Protein AF-A0A8T4N8N8-F1 (afdb_monomer_lite)

Secondary structure (DSSP, 8-state):
-PPP----------------------PEEGGG-EEEETTEEEEHHHHHHTTTTSS------------SSGGGGEEEEETTEEEEHHHHHHTTGGGTTTS-----------SSEEGGGEEEESSSEEEHHHHHHTTTTS-TT-EEEEETTEEEEE-TTS-EEEEEE---TT-EEETTEEEPPPPTTSEEEEETTEEEEE-TT--EEEEEE---TTEEEETTEEEE----SS--TT----SSS---EEEE--SSHHHHHHHHHH-TTEEEEEE-TTS-EEEEEPTTS--PPPP--------TT-SEEE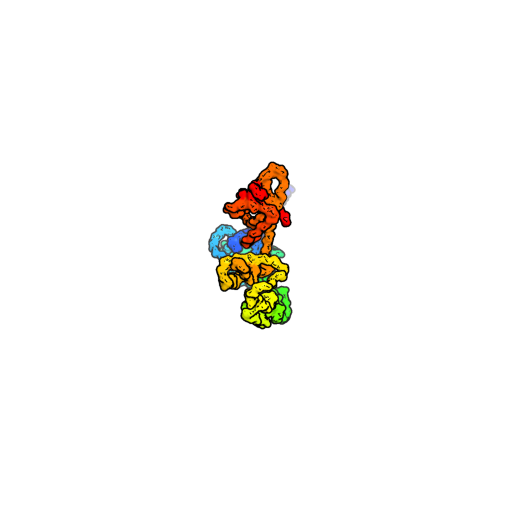EEEEEEEETTS-----TT--EEE-TT---------S-EEEEEEEEEEEE-TTS-EEE---S---------

Radius of gyration: 44.08 Å; chains: 1; bounding box: 111×51×151 Å

Structure (mmCIF, N/CA/C/O backbone):
data_AF-A0A8T4N8N8-F1
#
_entry.id   AF-A0A8T4N8N8-F1
#
loop_
_atom_site.group_PDB
_atom_site.id
_atom_site.type_symbol
_atom_site.label_atom_id
_atom_site.label_alt_id
_atom_site.label_comp_id
_atom_site.label_asym_id
_atom_site.label_entity_id
_atom_site.label_seq_id
_atom_site.pdbx_PDB_ins_code
_atom_site.Cartn_x
_atom_site.Cartn_y
_atom_site.Cartn_z
_atom_site.occupancy
_atom_site.B_iso_or_equiv
_atom_site.auth_seq_id
_atom_site.auth_comp_id
_atom_site.auth_asym_id
_atom_site.auth_atom_id
_atom_site.pdbx_PDB_model_num
ATOM 1 N N . MET A 1 1 ? 35.615 29.116 -105.694 1.00 43.59 1 MET A N 1
ATOM 2 C CA . MET A 1 1 ? 35.373 29.462 -104.276 1.00 43.59 1 MET A CA 1
ATOM 3 C C . MET A 1 1 ? 34.579 28.316 -103.651 1.00 43.59 1 MET A C 1
ATOM 5 O O . MET A 1 1 ? 33.375 28.245 -103.845 1.00 43.59 1 MET A O 1
ATOM 9 N N . LYS A 1 2 ? 35.263 27.341 -103.037 1.00 46.47 2 LYS A N 1
ATOM 10 C CA . LYS A 1 2 ? 34.641 26.192 -102.355 1.00 46.47 2 LYS A CA 1
ATOM 11 C C . LYS A 1 2 ? 34.485 26.553 -100.876 1.00 46.47 2 LYS A C 1
ATOM 13 O O . LYS A 1 2 ? 35.457 26.993 -100.271 1.00 46.47 2 LYS A O 1
ATOM 18 N N . ARG A 1 3 ? 33.276 26.423 -100.328 1.00 51.75 3 ARG A N 1
ATOM 19 C CA . ARG A 1 3 ? 33.002 26.564 -98.892 1.00 51.75 3 ARG A CA 1
ATOM 20 C C . ARG A 1 3 ? 32.947 25.166 -98.291 1.00 51.75 3 ARG A C 1
ATOM 22 O O . ARG A 1 3 ? 32.083 24.386 -98.677 1.00 51.75 3 ARG A O 1
ATOM 29 N N . GLU A 1 4 ? 33.870 24.865 -97.387 1.00 59.19 4 GLU A N 1
ATOM 30 C CA . GLU A 1 4 ? 33.796 23.668 -96.555 1.00 59.19 4 GLU A CA 1
ATOM 31 C C . GLU A 1 4 ? 32.967 23.971 -95.307 1.00 59.19 4 GLU A C 1
ATOM 33 O O . GLU A 1 4 ? 33.176 24.978 -94.629 1.00 59.19 4 GLU A O 1
ATOM 38 N N . LEU A 1 5 ? 31.976 23.118 -95.056 1.00 61.19 5 LEU A N 1
ATOM 39 C CA . LEU A 1 5 ? 31.105 23.169 -93.893 1.00 61.19 5 LEU A CA 1
ATOM 40 C C . LEU A 1 5 ? 31.774 22.339 -92.787 1.00 61.19 5 LEU A C 1
ATOM 42 O O . LEU A 1 5 ? 31.792 21.112 -92.857 1.00 61.19 5 LEU A O 1
ATOM 46 N N . ILE A 1 6 ? 32.352 23.000 -91.785 1.00 65.88 6 ILE A N 1
ATOM 47 C CA . ILE A 1 6 ? 32.899 22.336 -90.597 1.00 65.88 6 ILE A CA 1
ATOM 48 C C . ILE A 1 6 ? 31.729 22.013 -89.662 1.00 65.88 6 ILE A C 1
ATOM 50 O O . ILE A 1 6 ? 31.134 22.904 -89.058 1.00 65.88 6 ILE A O 1
ATOM 54 N N . PHE A 1 7 ? 31.383 20.730 -89.568 1.00 53.06 7 PHE A N 1
ATOM 55 C CA . PHE A 1 7 ? 30.420 20.198 -88.605 1.00 53.06 7 PHE A CA 1
ATOM 56 C C . PHE A 1 7 ? 31.142 19.950 -87.269 1.00 53.06 7 PHE A C 1
ATOM 58 O O . PHE A 1 7 ? 31.852 18.959 -87.110 1.00 53.06 7 PHE A O 1
ATOM 65 N N . CYS A 1 8 ? 30.980 20.857 -86.303 1.00 54.22 8 CYS A N 1
ATOM 66 C CA . CYS A 1 8 ? 31.414 20.634 -84.921 1.00 54.22 8 CYS A CA 1
ATOM 67 C C . CYS A 1 8 ? 30.405 19.725 -84.206 1.00 54.22 8 CYS A C 1
ATOM 69 O O . CYS A 1 8 ? 29.327 20.167 -83.813 1.00 54.22 8 CYS A O 1
ATOM 71 N N . PHE A 1 9 ? 30.763 18.455 -84.026 1.00 48.25 9 PHE A N 1
ATOM 72 C CA . PHE A 1 9 ? 30.053 17.526 -83.148 1.00 48.25 9 PHE A CA 1
ATOM 73 C C . PHE A 1 9 ? 30.443 17.828 -81.692 1.00 48.25 9 PHE A C 1
ATOM 75 O O . PHE A 1 9 ? 31.504 17.420 -81.224 1.00 48.25 9 PHE A O 1
ATOM 82 N N . VAL A 1 10 ? 29.604 18.571 -80.970 1.00 51.69 10 VAL A N 1
ATOM 83 C CA . VAL A 1 10 ? 29.741 18.726 -79.514 1.00 51.69 10 VAL A CA 1
ATOM 84 C C . VAL A 1 10 ? 29.123 17.492 -78.858 1.00 51.69 10 VAL A C 1
ATOM 86 O O . VAL A 1 10 ? 27.910 17.399 -78.685 1.00 51.69 10 VAL A O 1
ATOM 89 N N . LEU A 1 11 ? 29.970 16.518 -78.526 1.00 48.50 11 LEU A N 1
ATOM 90 C CA . LEU A 1 11 ? 29.631 15.388 -77.662 1.00 48.50 11 LEU A CA 1
ATOM 91 C C . LEU A 1 11 ? 29.439 15.908 -76.231 1.00 48.50 11 LEU A C 1
ATOM 93 O O . LEU A 1 11 ? 30.389 16.026 -75.461 1.00 48.50 11 LEU A O 1
ATOM 97 N N . VAL A 1 12 ? 28.198 16.241 -75.877 1.00 52.22 12 VAL A N 1
ATOM 98 C CA . VAL A 1 12 ? 27.797 16.448 -74.481 1.00 52.22 12 VAL A CA 1
ATOM 99 C C . VAL A 1 12 ? 27.702 15.066 -73.838 1.00 52.22 12 VAL A C 1
ATOM 101 O O . VAL A 1 12 ? 26.655 14.425 -73.849 1.00 52.22 12 VAL A O 1
ATOM 104 N N . SER A 1 13 ? 28.827 14.563 -73.333 1.00 50.62 13 SER A N 1
ATOM 105 C CA . SER A 1 13 ? 28.867 13.361 -72.506 1.00 50.62 13 SER A CA 1
ATOM 106 C C . SER A 1 13 ? 28.109 13.635 -71.207 1.00 50.62 13 SER A C 1
ATOM 108 O O . SER A 1 13 ? 28.605 14.321 -70.313 1.00 50.62 13 SER A O 1
ATOM 110 N N . SER A 1 14 ? 26.882 13.129 -71.126 1.00 44.38 14 SER A N 1
ATOM 111 C CA . SER A 1 14 ? 26.068 13.104 -69.917 1.00 44.38 14 SER A CA 1
ATOM 112 C C . SER A 1 14 ? 26.758 12.225 -68.872 1.00 44.38 14 SER A C 1
ATOM 114 O O . SER A 1 14 ? 26.601 11.006 -68.864 1.00 44.38 14 SER A O 1
ATOM 116 N N . PHE A 1 15 ? 27.555 12.832 -67.994 1.00 44.69 15 PHE A N 1
ATOM 117 C CA . PHE A 1 15 ? 28.009 12.170 -66.778 1.00 44.69 15 PHE A CA 1
ATOM 118 C C . PHE A 1 15 ? 26.795 11.989 -65.865 1.00 44.69 15 PHE A C 1
ATOM 120 O O . PHE A 1 15 ? 26.373 12.913 -65.173 1.00 44.69 15 PHE A O 1
ATOM 127 N N . VAL A 1 16 ? 26.201 10.797 -65.891 1.00 44.84 16 VAL A N 1
ATOM 128 C CA . VAL A 1 16 ? 25.277 10.366 -64.844 1.00 44.84 16 VAL A CA 1
ATOM 129 C C . VAL A 1 16 ? 26.131 10.099 -63.610 1.00 44.84 16 VAL A C 1
ATOM 131 O O . VAL A 1 16 ? 26.735 9.037 -63.473 1.00 44.84 16 VAL A O 1
ATOM 134 N N . PHE A 1 17 ? 26.215 11.081 -62.716 1.00 47.06 17 PHE A N 1
ATOM 135 C CA . PHE A 1 17 ? 26.647 10.831 -61.348 1.00 47.06 17 PHE A CA 1
ATOM 136 C C . PHE A 1 17 ? 25.525 10.050 -60.665 1.00 47.06 17 PHE A C 1
ATOM 138 O O . PHE A 1 17 ? 24.588 10.626 -60.116 1.00 47.06 17 PHE A O 1
ATOM 145 N N . ALA A 1 18 ? 25.594 8.722 -60.740 1.00 39.88 18 ALA A N 1
ATOM 146 C CA . ALA A 1 18 ? 24.848 7.872 -59.831 1.00 39.88 18 ALA A CA 1
ATOM 147 C C . ALA A 1 18 ? 25.452 8.082 -58.439 1.00 39.88 18 ALA A C 1
ATOM 149 O O . ALA A 1 18 ? 26.410 7.420 -58.046 1.00 39.88 18 ALA A O 1
ATOM 150 N N . TYR A 1 19 ? 24.925 9.060 -57.707 1.00 40.56 19 TYR A N 1
ATOM 151 C CA . TYR A 1 19 ? 25.104 9.109 -56.270 1.00 40.56 19 TYR A CA 1
ATOM 152 C C . TYR A 1 19 ? 24.441 7.849 -55.710 1.00 40.56 19 TYR A C 1
ATOM 154 O O . TYR A 1 19 ? 23.229 7.821 -55.519 1.00 40.56 19 TYR A O 1
ATOM 162 N N . SER A 1 20 ? 25.221 6.799 -55.434 1.00 41.06 20 SER A N 1
ATOM 163 C CA . SER A 1 20 ? 24.802 5.768 -54.485 1.00 41.06 20 SER A CA 1
ATOM 164 C C . SER A 1 20 ? 24.883 6.377 -53.084 1.00 41.06 20 SER A C 1
ATOM 166 O O . SER A 1 20 ? 25.713 6.006 -52.255 1.00 41.06 20 SER A O 1
ATOM 168 N N . GLN A 1 21 ? 24.065 7.394 -52.823 1.00 45.72 21 GLN A N 1
ATOM 169 C CA . GLN A 1 21 ? 23.704 7.656 -51.446 1.00 45.72 21 GLN A CA 1
ATOM 170 C C . GLN A 1 21 ? 22.916 6.422 -51.041 1.00 45.72 21 GLN A C 1
ATOM 172 O O . GLN A 1 21 ? 21.910 6.109 -51.674 1.00 45.72 21 GLN A O 1
ATOM 177 N N . ASN A 1 22 ? 23.447 5.664 -50.080 1.00 41.09 22 ASN A N 1
ATOM 178 C CA . ASN A 1 22 ? 22.673 4.668 -49.359 1.00 41.09 22 ASN A CA 1
ATOM 179 C C . ASN A 1 22 ? 21.403 5.390 -48.921 1.00 41.09 22 ASN A C 1
ATOM 181 O O . ASN A 1 22 ? 21.468 6.167 -47.973 1.00 41.09 22 ASN A O 1
ATOM 185 N N . ILE A 1 23 ? 20.302 5.230 -49.661 1.00 44.72 23 ILE A N 1
ATOM 186 C CA . ILE A 1 23 ? 18.996 5.688 -49.210 1.00 44.72 23 ILE A CA 1
ATOM 187 C C . ILE A 1 23 ? 18.802 4.862 -47.947 1.00 44.72 23 ILE A C 1
ATOM 189 O O . ILE A 1 23 ? 18.710 3.635 -48.073 1.00 44.72 23 ILE A O 1
ATOM 193 N N . PRO A 1 24 ? 18.875 5.468 -46.747 1.00 53.25 24 PRO A N 1
ATOM 194 C CA . PRO A 1 24 ? 18.638 4.724 -45.528 1.00 53.25 24 PRO A CA 1
ATOM 195 C C . PRO A 1 24 ? 17.269 4.098 -45.732 1.00 53.25 24 PRO A C 1
ATOM 197 O O . PRO A 1 24 ? 16.329 4.820 -46.076 1.00 53.25 24 PRO A O 1
ATOM 200 N N . ASN A 1 25 ? 17.189 2.768 -45.659 1.00 53.53 25 ASN A N 1
ATOM 201 C CA . ASN A 1 25 ? 15.910 2.080 -45.714 1.00 53.53 25 ASN A CA 1
ATOM 202 C C . ASN A 1 25 ? 15.014 2.811 -44.706 1.00 53.53 25 ASN A C 1
ATOM 204 O O . ASN A 1 25 ? 15.421 2.880 -43.543 1.00 53.53 25 ASN A O 1
ATOM 208 N N . PRO A 1 26 ? 13.928 3.483 -45.136 1.00 55.19 26 PRO A N 1
ATOM 209 C CA . PRO A 1 26 ? 13.116 4.256 -44.220 1.00 55.19 26 PRO A CA 1
ATOM 210 C C . PRO A 1 26 ? 12.546 3.245 -43.241 1.00 55.19 26 PRO A C 1
ATOM 212 O O . PRO A 1 26 ? 11.667 2.460 -43.594 1.00 55.19 26 PRO A O 1
ATOM 215 N N . GLY A 1 27 ? 13.151 3.195 -42.056 1.00 60.25 27 GLY A N 1
ATOM 216 C CA . GLY A 1 27 ? 12.746 2.299 -40.994 1.00 60.25 27 GLY A CA 1
ATOM 217 C C . GLY A 1 27 ? 11.236 2.368 -40.808 1.00 60.25 27 GLY A C 1
ATOM 218 O O . GLY A 1 27 ? 10.619 3.415 -41.025 1.00 60.25 27 GLY A O 1
ATOM 219 N N . HIS A 1 28 ? 10.617 1.252 -40.449 1.00 73.94 28 HIS A N 1
ATOM 220 C CA . HIS A 1 28 ? 9.192 1.270 -40.153 1.00 73.94 28 HIS A CA 1
ATOM 221 C C . HIS A 1 28 ? 8.989 1.819 -38.735 1.00 73.94 28 HIS A C 1
ATOM 223 O O . HIS A 1 28 ? 9.738 1.487 -37.815 1.00 73.94 28 HIS A O 1
ATOM 229 N N . GLY A 1 29 ? 7.999 2.697 -38.564 1.00 81.81 29 GLY A N 1
ATOM 230 C CA . GLY A 1 29 ? 7.643 3.229 -37.249 1.00 81.81 29 GLY A CA 1
ATOM 231 C C . GLY A 1 29 ? 7.164 2.128 -36.301 1.00 81.81 29 GLY A C 1
ATOM 232 O O . GLY A 1 29 ? 6.666 1.083 -36.736 1.00 81.81 29 GLY A O 1
ATOM 233 N N . ALA A 1 30 ? 7.296 2.372 -34.999 1.00 84.69 30 ALA A N 1
ATOM 234 C CA . ALA A 1 30 ? 6.877 1.450 -33.946 1.00 84.69 30 ALA A CA 1
ATOM 235 C C . ALA A 1 30 ? 5.380 1.077 -33.990 1.00 84.69 30 ALA A C 1
ATOM 237 O O . ALA A 1 30 ? 5.020 -0.006 -33.532 1.00 84.69 30 ALA A O 1
ATOM 238 N N . ASP A 1 31 ? 4.533 1.887 -34.631 1.00 83.44 31 ASP A N 1
ATOM 239 C CA . ASP A 1 31 ? 3.104 1.601 -34.855 1.00 83.44 31 ASP A CA 1
ATOM 240 C C . ASP A 1 31 ? 2.858 0.318 -35.684 1.00 83.44 31 ASP A C 1
ATOM 242 O O . ASP A 1 31 ? 1.773 -0.262 -35.657 1.00 83.44 31 ASP A O 1
ATOM 246 N N . GLY A 1 32 ? 3.860 -0.146 -36.446 1.00 81.94 32 GLY A N 1
ATOM 247 C CA . GLY A 1 32 ? 3.809 -1.392 -37.225 1.00 81.94 32 GLY A CA 1
ATOM 248 C C . GLY A 1 32 ? 4.382 -2.619 -36.504 1.00 81.94 32 GLY A C 1
ATOM 249 O O . GLY A 1 32 ? 4.352 -3.729 -37.046 1.00 81.94 32 GLY A O 1
ATOM 250 N N . VAL A 1 33 ? 4.925 -2.434 -35.299 1.00 84.69 33 VAL A N 1
ATOM 251 C CA . VAL A 1 33 ? 5.577 -3.480 -34.508 1.00 84.69 33 VAL A CA 1
ATOM 252 C C . VAL A 1 33 ? 4.621 -3.952 -33.424 1.00 84.69 33 VAL A C 1
ATOM 254 O O . VAL A 1 33 ? 4.350 -3.214 -32.492 1.00 84.69 33 VAL A O 1
ATOM 257 N N . PHE A 1 34 ? 4.144 -5.193 -33.491 1.00 86.00 34 PHE A N 1
ATOM 258 C CA . PHE A 1 34 ? 3.220 -5.730 -32.487 1.00 86.00 34 PHE A CA 1
ATOM 259 C C . PHE A 1 34 ? 3.936 -6.611 -31.473 1.00 86.00 34 PHE A C 1
ATOM 261 O O . PHE A 1 34 ? 4.507 -7.629 -31.855 1.00 86.00 34 PHE A O 1
ATOM 268 N N . ILE A 1 35 ? 3.830 -6.276 -30.193 1.00 87.25 35 ILE A N 1
ATOM 269 C CA . ILE A 1 35 ? 4.375 -7.038 -29.064 1.00 87.25 35 ILE A CA 1
ATOM 270 C C . ILE A 1 35 ? 3.244 -7.626 -28.213 1.00 87.25 35 ILE A C 1
ATOM 272 O O . ILE A 1 35 ? 2.083 -7.232 -28.341 1.00 87.25 35 ILE A O 1
ATOM 276 N N . SER A 1 36 ? 3.574 -8.577 -27.342 1.00 86.44 36 SER A N 1
ATOM 277 C CA . SER A 1 36 ? 2.659 -9.090 -26.322 1.00 86.44 36 SER A CA 1
ATOM 278 C C . SER A 1 36 ? 3.044 -8.532 -24.956 1.00 86.44 36 SER A C 1
ATOM 280 O O . SER A 1 36 ? 4.148 -8.788 -24.480 1.00 86.44 36 SER A O 1
ATOM 282 N N . VAL A 1 37 ? 2.119 -7.820 -24.309 1.00 82.00 37 VAL A N 1
ATOM 283 C CA . VAL A 1 37 ? 2.264 -7.330 -22.932 1.00 82.00 37 VAL A CA 1
ATOM 284 C C . VAL A 1 37 ? 1.098 -7.861 -22.103 1.00 82.00 37 VAL A C 1
ATOM 286 O O . VAL A 1 37 ? -0.065 -7.583 -22.396 1.00 82.00 37 VAL A O 1
ATOM 289 N N . ASN A 1 38 ? 1.390 -8.661 -21.073 1.00 81.50 38 ASN A N 1
ATOM 290 C CA . ASN A 1 38 ? 0.396 -9.286 -20.189 1.00 81.50 38 ASN A CA 1
ATOM 291 C C . ASN A 1 38 ? -0.645 -10.124 -20.962 1.00 81.50 38 ASN A C 1
ATOM 293 O O . ASN A 1 38 ? -1.822 -10.151 -20.613 1.00 81.50 38 ASN A O 1
ATOM 297 N N . GLY A 1 39 ? -0.211 -10.780 -22.045 1.00 83.25 39 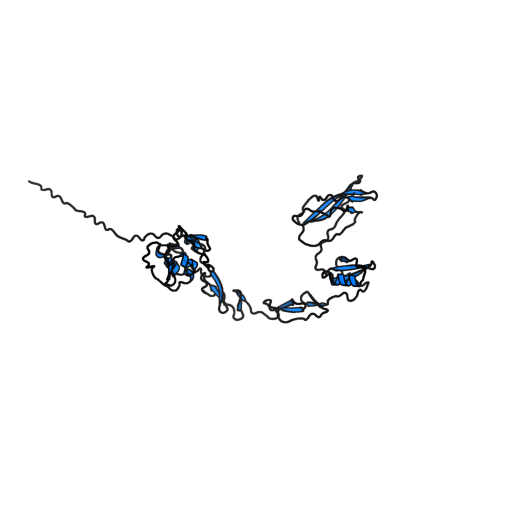GLY A N 1
ATOM 298 C CA . GLY A 1 39 ? -1.062 -11.589 -22.924 1.00 83.25 39 GLY A CA 1
ATOM 299 C C . GLY A 1 39 ? -1.881 -10.796 -23.950 1.00 83.25 39 GLY A C 1
ATOM 300 O O . GLY A 1 39 ? -2.570 -11.406 -24.765 1.00 83.25 39 GLY A O 1
ATOM 301 N N . ASN A 1 40 ? -1.799 -9.462 -23.950 1.00 85.88 40 ASN A N 1
ATOM 302 C CA . ASN A 1 40 ? -2.473 -8.613 -24.929 1.00 85.88 40 ASN A CA 1
ATOM 303 C C . ASN A 1 40 ? -1.508 -8.216 -26.050 1.00 85.88 40 ASN A C 1
ATOM 305 O O . ASN A 1 40 ? -0.406 -7.738 -25.783 1.00 85.88 40 ASN A O 1
ATOM 309 N N . LYS A 1 41 ? -1.943 -8.376 -27.305 1.00 89.81 41 LYS A N 1
ATOM 310 C CA . LYS A 1 41 ? -1.215 -7.878 -28.477 1.00 89.81 41 LYS A CA 1
ATOM 311 C C . LYS A 1 41 ? -1.471 -6.378 -28.628 1.00 89.81 41 LYS A C 1
ATOM 313 O O . LYS A 1 41 ? -2.619 -5.973 -28.791 1.00 89.81 41 LYS A O 1
ATOM 318 N N . ILE A 1 42 ? -0.414 -5.580 -28.592 1.00 90.50 42 ILE A N 1
ATOM 319 C CA . ILE A 1 42 ? -0.437 -4.115 -28.707 1.00 90.50 42 ILE A CA 1
ATOM 320 C C . ILE A 1 42 ? 0.710 -3.683 -29.628 1.00 90.50 42 ILE A C 1
ATOM 322 O O . ILE A 1 42 ? 1.714 -4.394 -29.722 1.00 90.50 42 ILE A O 1
ATOM 326 N N . ASP A 1 43 ? 0.567 -2.578 -30.359 1.00 92.06 43 ASP A N 1
ATOM 327 C CA . ASP A 1 43 ? 1.703 -2.021 -31.094 1.00 92.06 43 ASP A CA 1
ATOM 328 C C . ASP A 1 43 ? 2.719 -1.379 -30.129 1.00 92.06 43 ASP A C 1
ATOM 330 O O . ASP A 1 43 ? 2.394 -0.980 -29.008 1.00 92.06 43 ASP A O 1
ATOM 334 N N . LEU A 1 44 ? 3.983 -1.344 -30.539 1.00 89.38 44 LEU A N 1
ATOM 335 C CA . LEU A 1 44 ? 5.097 -0.957 -29.687 1.00 89.38 44 LEU A CA 1
ATOM 336 C C . LEU A 1 44 ? 4.973 0.498 -29.232 1.00 89.38 44 LEU A C 1
ATOM 338 O O . LEU A 1 44 ? 5.281 0.779 -28.075 1.00 89.38 44 LEU A O 1
ATOM 342 N N . GLN A 1 45 ? 4.504 1.404 -30.095 1.00 90.12 45 GLN A N 1
ATOM 343 C CA . GLN A 1 45 ? 4.348 2.809 -29.724 1.00 90.12 45 GLN A CA 1
ATOM 344 C C . GLN A 1 45 ? 3.218 2.986 -28.708 1.00 90.12 45 GLN A C 1
ATOM 346 O O . GLN A 1 45 ? 3.435 3.615 -27.678 1.00 90.12 45 GLN A O 1
ATOM 351 N N . SER A 1 46 ? 2.065 2.343 -28.905 1.00 90.00 46 SER A N 1
ATOM 352 C CA . SER A 1 46 ? 0.975 2.356 -27.925 1.00 90.00 46 SER A CA 1
ATOM 353 C C . SER A 1 46 ? 1.405 1.794 -26.566 1.00 90.00 46 SER A C 1
ATOM 355 O O . SER A 1 46 ? 0.998 2.316 -25.530 1.00 90.00 46 SER A O 1
ATOM 357 N N . ALA A 1 47 ? 2.245 0.752 -26.541 1.00 88.25 47 ALA A N 1
ATOM 358 C CA . ALA A 1 47 ? 2.790 0.208 -25.296 1.00 88.25 47 ALA A CA 1
ATOM 359 C C . ALA A 1 47 ? 3.757 1.176 -24.593 1.00 88.25 47 ALA A C 1
ATOM 361 O O . ALA A 1 47 ? 3.771 1.244 -23.361 1.00 88.25 47 ALA A O 1
ATOM 362 N N . ILE A 1 48 ? 4.555 1.924 -25.363 1.00 85.19 48 ILE A N 1
ATOM 363 C CA . ILE A 1 48 ? 5.418 2.997 -24.850 1.00 85.19 48 ILE A CA 1
ATOM 364 C C . ILE A 1 48 ? 4.551 4.112 -24.257 1.00 85.19 48 ILE A C 1
ATOM 366 O O . ILE A 1 48 ? 4.714 4.459 -23.087 1.00 85.19 48 ILE A O 1
ATOM 370 N N . ASP A 1 49 ? 3.589 4.612 -25.031 1.00 85.62 49 ASP A N 1
ATOM 371 C CA . ASP A 1 49 ? 2.730 5.739 -24.663 1.00 85.62 49 ASP A CA 1
ATOM 372 C C . ASP A 1 49 ? 1.866 5.429 -23.435 1.00 85.62 49 ASP A C 1
ATOM 374 O O . ASP A 1 49 ? 1.626 6.300 -22.597 1.00 85.62 49 ASP A O 1
ATOM 378 N N . SER A 1 50 ? 1.424 4.177 -23.283 1.00 86.19 50 SER A N 1
ATOM 379 C CA . SER A 1 50 ? 0.654 3.741 -22.116 1.00 86.19 50 SER A CA 1
ATOM 380 C C . SER A 1 50 ? 1.519 3.409 -20.894 1.00 86.19 50 SER A C 1
ATOM 382 O O . SER A 1 50 ? 0.976 2.997 -19.869 1.00 86.19 50 SER A O 1
ATOM 384 N N . GLY A 1 51 ? 2.851 3.500 -20.995 1.00 82.56 51 GLY A N 1
ATOM 385 C CA . GLY A 1 51 ? 3.774 3.110 -19.929 1.00 82.56 51 GLY A CA 1
ATOM 386 C C . GLY A 1 51 ? 3.730 1.615 -19.595 1.00 82.56 51 GLY A C 1
ATOM 387 O O . GLY A 1 51 ? 3.997 1.236 -18.457 1.00 82.56 51 GLY A O 1
ATOM 388 N N . ALA A 1 52 ? 3.392 0.752 -20.560 1.00 84.00 52 ALA A N 1
ATOM 389 C CA . ALA A 1 52 ? 3.151 -0.678 -20.334 1.00 84.00 52 ALA A CA 1
ATOM 390 C C . ALA A 1 52 ? 4.381 -1.445 -19.807 1.00 84.00 52 ALA A C 1
ATOM 392 O O . ALA A 1 52 ? 4.249 -2.546 -19.275 1.00 84.00 52 ALA A O 1
ATOM 393 N N . PHE A 1 53 ? 5.568 -0.852 -19.934 1.00 77.19 53 PHE A N 1
ATOM 394 C CA . PHE A 1 53 ? 6.841 -1.402 -19.471 1.00 77.19 53 PHE A CA 1
ATOM 395 C C . PHE A 1 53 ? 7.170 -1.070 -18.003 1.00 77.19 53 PHE A C 1
ATOM 397 O O . PHE A 1 53 ? 8.220 -1.474 -17.513 1.00 77.19 53 PHE A O 1
ATOM 404 N N . SER A 1 54 ? 6.305 -0.356 -17.271 1.00 66.69 54 SER A N 1
ATOM 405 C CA . SER A 1 54 ? 6.595 0.045 -15.890 1.00 66.69 54 SER A CA 1
ATOM 406 C C . SER A 1 54 ? 6.427 -1.084 -14.861 1.00 66.69 54 SER A C 1
ATOM 408 O O . SER A 1 54 ? 5.337 -1.634 -14.700 1.00 66.69 54 SER A O 1
ATOM 410 N N . GLY A 1 55 ? 7.484 -1.341 -14.092 1.00 57.09 55 GLY A N 1
ATOM 411 C CA . GLY A 1 55 ? 7.535 -1.717 -12.668 1.00 57.09 55 GLY A CA 1
ATOM 412 C C . GLY A 1 55 ? 7.136 -3.136 -12.290 1.00 57.09 55 GLY A C 1
ATOM 413 O O . GLY A 1 55 ? 7.795 -3.769 -11.473 1.00 57.09 55 GLY A O 1
ATOM 414 N N . ASN A 1 56 ? 6.051 -3.634 -12.870 1.00 53.91 56 ASN A N 1
ATOM 415 C CA . ASN A 1 56 ? 5.408 -4.882 -12.463 1.00 53.91 56 ASN A CA 1
ATOM 416 C C . ASN A 1 56 ? 5.269 -5.874 -13.618 1.00 53.91 56 ASN A C 1
ATOM 418 O O . ASN A 1 56 ? 4.502 -6.833 -13.518 1.00 53.91 56 ASN A O 1
ATOM 422 N N . TYR A 1 57 ? 5.979 -5.652 -14.724 1.00 58.22 57 TYR A N 1
ATOM 423 C CA . TYR A 1 57 ? 5.970 -6.603 -15.820 1.00 58.22 57 TYR A CA 1
ATOM 424 C C . TYR A 1 57 ? 6.810 -7.832 -15.451 1.00 58.22 57 TYR A C 1
ATOM 426 O O . TYR A 1 57 ? 8.030 -7.844 -15.585 1.00 58.22 57 TYR A O 1
ATOM 434 N N . ALA A 1 58 ? 6.143 -8.872 -14.957 1.00 53.47 58 ALA A N 1
ATOM 435 C CA . ALA A 1 58 ? 6.679 -10.223 -14.924 1.00 53.47 58 ALA A CA 1
ATOM 436 C C . ALA A 1 58 ? 6.147 -10.937 -16.168 1.00 53.47 58 ALA A C 1
ATOM 438 O O . ALA A 1 58 ? 4.967 -11.295 -16.214 1.00 53.47 58 ALA A O 1
ATOM 439 N N . GLY A 1 59 ? 6.990 -11.109 -17.189 1.00 50.75 59 GLY A N 1
ATOM 440 C CA . GLY A 1 59 ? 6.635 -11.827 -18.408 1.00 50.75 59 GLY A CA 1
ATOM 441 C C . GLY A 1 59 ? 6.333 -13.291 -18.107 1.00 50.75 59 GLY A C 1
ATOM 442 O O . GLY A 1 59 ? 7.199 -14.149 -18.204 1.00 50.75 59 GLY A O 1
ATOM 443 N N . ASN A 1 60 ? 5.095 -13.591 -17.720 1.00 46.09 60 ASN A N 1
ATOM 444 C CA . ASN A 1 60 ? 4.647 -14.957 -17.442 1.00 46.09 60 ASN A CA 1
ATOM 445 C C . ASN A 1 60 ? 3.934 -15.585 -18.655 1.00 46.09 60 ASN A C 1
ATOM 447 O O . ASN A 1 60 ? 3.157 -16.532 -18.527 1.00 46.09 60 ASN A O 1
ATOM 451 N N . GLY A 1 61 ? 4.164 -15.026 -19.846 1.00 49.47 61 GLY A N 1
ATOM 452 C CA . GLY A 1 61 ? 3.611 -15.519 -21.099 1.00 49.47 61 GLY A CA 1
ATOM 453 C C . GLY A 1 61 ? 4.422 -16.697 -21.624 1.00 49.47 61 GLY A C 1
ATOM 454 O O . GLY A 1 61 ? 5.508 -16.519 -22.160 1.00 49.47 61 GLY A O 1
ATOM 455 N N . ASN A 1 62 ? 3.882 -17.909 -21.508 1.00 49.03 62 ASN A N 1
ATOM 456 C CA . ASN A 1 62 ? 4.416 -19.070 -22.214 1.00 49.03 62 ASN A CA 1
ATOM 457 C C . ASN A 1 62 ? 4.180 -18.862 -23.723 1.00 49.03 62 ASN A C 1
ATOM 459 O O . ASN A 1 62 ? 3.030 -18.838 -24.169 1.00 49.03 62 ASN A O 1
ATOM 463 N N . TYR A 1 63 ? 5.245 -18.632 -24.493 1.00 46.75 63 TYR A N 1
ATOM 464 C CA . TYR A 1 63 ? 5.127 -18.186 -25.882 1.00 46.75 63 TYR A CA 1
ATOM 465 C C . TYR A 1 63 ? 4.695 -19.337 -26.804 1.00 46.75 63 TYR A C 1
ATOM 467 O O . TYR A 1 63 ? 5.454 -20.268 -27.072 1.00 46.75 63 TYR A O 1
ATOM 475 N N . GLY A 1 64 ? 3.461 -19.267 -27.308 1.00 46.84 64 GLY A N 1
ATOM 476 C CA . GLY A 1 64 ? 3.058 -19.991 -28.514 1.00 46.84 64 GLY A CA 1
ATOM 477 C C . GLY A 1 64 ? 3.553 -19.242 -29.760 1.00 46.84 64 GLY A C 1
ATOM 478 O O . GLY A 1 64 ? 3.677 -18.020 -29.708 1.00 46.84 64 GLY A O 1
ATOM 479 N N . PRO A 1 65 ? 3.842 -19.922 -30.883 1.00 43.66 65 PRO A N 1
ATOM 480 C CA . PRO A 1 65 ? 4.290 -19.266 -32.111 1.00 43.66 65 PRO A CA 1
ATOM 481 C C . PRO A 1 65 ? 3.207 -18.306 -32.624 1.00 43.66 65 PRO A C 1
ATOM 483 O O . PRO A 1 65 ? 2.188 -18.732 -33.170 1.00 43.66 65 PRO A O 1
ATOM 486 N N . VAL A 1 66 ? 3.406 -17.001 -32.430 1.00 42.91 66 VAL A N 1
ATOM 487 C CA . VAL A 1 66 ? 2.509 -15.968 -32.951 1.00 42.91 66 VAL A CA 1
ATOM 488 C C . VAL A 1 66 ? 2.861 -15.746 -34.416 1.00 42.91 66 VAL A C 1
ATOM 490 O O . VAL A 1 66 ? 3.852 -15.111 -34.752 1.00 42.91 66 VAL A O 1
ATOM 493 N N . VAL A 1 67 ? 2.040 -16.287 -35.311 1.00 47.12 67 VAL A N 1
ATOM 494 C CA . VAL A 1 67 ? 2.172 -16.040 -36.746 1.00 47.12 67 VAL A CA 1
ATOM 495 C C . VAL A 1 67 ? 1.578 -14.662 -37.062 1.00 47.12 67 VAL A C 1
ATOM 497 O O . VAL A 1 67 ? 0.381 -14.433 -36.894 1.00 47.12 67 VAL A O 1
ATOM 500 N N . SER A 1 68 ? 2.434 -13.775 -37.574 1.00 44.84 68 SER A N 1
ATOM 501 C CA . SER A 1 68 ? 2.141 -12.489 -38.230 1.00 44.84 68 SER A CA 1
ATOM 502 C C . SER A 1 68 ? 2.066 -11.237 -37.330 1.00 44.84 68 SER A C 1
ATOM 504 O O . SER A 1 68 ? 1.042 -10.896 -36.724 1.00 44.84 68 SER A O 1
ATOM 506 N N . GLY A 1 69 ? 3.195 -10.519 -37.321 1.00 49.75 69 GLY A N 1
ATOM 507 C CA . GLY A 1 69 ? 3.489 -9.257 -36.632 1.00 49.75 69 GLY A CA 1
ATOM 508 C C . GLY A 1 69 ? 4.886 -9.340 -36.004 1.00 49.75 69 GLY A C 1
ATOM 509 O O . GLY A 1 69 ? 5.035 -9.996 -34.987 1.00 49.75 69 GLY A O 1
ATOM 510 N N . HIS A 1 70 ? 5.889 -8.729 -36.641 1.00 63.50 70 HIS A N 1
ATOM 511 C CA . HIS A 1 70 ? 7.335 -9.033 -36.592 1.00 63.50 70 HIS A CA 1
ATOM 512 C C . HIS A 1 70 ? 8.103 -8.971 -35.241 1.00 63.50 70 HIS A C 1
ATOM 514 O O . HIS A 1 70 ? 9.328 -8.891 -35.282 1.00 63.50 70 HIS A O 1
ATOM 520 N N . SER A 1 71 ? 7.492 -8.988 -34.051 1.00 59.25 71 SER A N 1
ATOM 521 C CA . SER A 1 71 ? 8.246 -8.806 -32.785 1.00 59.25 71 SER A CA 1
ATOM 522 C C . SER A 1 71 ? 9.220 -9.928 -32.432 1.00 59.25 71 SER A C 1
ATOM 524 O O . SER A 1 71 ? 10.271 -9.667 -31.845 1.00 59.25 71 SER A O 1
ATOM 526 N N . ASP A 1 72 ? 8.921 -11.156 -32.841 1.00 64.19 72 ASP A N 1
ATOM 527 C CA . ASP A 1 72 ? 9.799 -12.325 -32.751 1.00 64.19 72 ASP A CA 1
ATOM 528 C C . ASP A 1 72 ? 11.060 -12.204 -33.625 1.00 64.19 72 ASP A C 1
ATOM 530 O O . ASP A 1 72 ? 12.038 -12.924 -33.417 1.00 64.19 72 ASP A O 1
ATOM 534 N N . ASN A 1 73 ? 11.051 -11.251 -34.558 1.00 78.19 73 ASN A N 1
ATOM 535 C CA . ASN A 1 73 ? 12.109 -10.989 -35.520 1.00 78.19 73 ASN A CA 1
ATOM 536 C C . ASN A 1 73 ? 12.785 -9.623 -35.312 1.00 78.19 73 ASN A C 1
ATOM 538 O O . ASN A 1 73 ? 13.520 -9.173 -36.185 1.00 78.19 73 ASN A O 1
ATOM 542 N N . ILE A 1 74 ? 12.539 -8.933 -34.195 1.00 85.62 74 ILE A N 1
ATOM 543 C CA . ILE A 1 74 ? 13.255 -7.694 -33.869 1.00 85.62 74 ILE A CA 1
ATOM 544 C C . ILE A 1 74 ? 14.390 -8.032 -32.931 1.00 85.62 74 ILE A C 1
ATOM 546 O O . ILE A 1 74 ? 14.140 -8.506 -31.827 1.00 85.62 74 ILE A O 1
ATOM 550 N N . PHE A 1 75 ? 15.623 -7.760 -33.338 1.00 87.06 75 PHE A N 1
ATOM 551 C CA . PHE A 1 75 ? 16.789 -8.027 -32.506 1.00 87.06 75 PHE A CA 1
ATOM 552 C C . PHE A 1 75 ? 17.224 -6.771 -31.754 1.00 87.06 75 PHE A C 1
ATOM 554 O O . PHE A 1 75 ? 17.465 -5.725 -32.353 1.00 87.06 75 PHE A O 1
ATOM 561 N N . VAL A 1 76 ? 17.351 -6.900 -30.436 1.00 88.44 76 VAL A N 1
ATOM 562 C CA . VAL A 1 76 ? 17.846 -5.870 -29.519 1.00 88.44 76 VAL A CA 1
ATOM 563 C C . VAL A 1 76 ? 19.100 -6.373 -28.813 1.00 88.44 76 VAL A C 1
ATOM 565 O O . VAL A 1 76 ? 19.264 -7.572 -28.573 1.00 88.44 76 VAL A O 1
ATOM 568 N N . LYS A 1 77 ? 19.986 -5.457 -28.431 1.00 87.38 77 LYS A N 1
ATOM 569 C CA . LYS A 1 77 ? 21.108 -5.752 -27.541 1.00 87.38 77 LYS A CA 1
ATOM 570 C C . LYS A 1 77 ? 20.880 -5.097 -26.189 1.00 87.38 77 LYS A C 1
ATOM 572 O O . LYS A 1 77 ? 20.752 -3.880 -26.100 1.00 87.38 77 LYS A O 1
ATOM 577 N N . VAL A 1 78 ? 20.842 -5.908 -25.138 1.00 86.12 78 VAL A N 1
ATOM 578 C CA . VAL A 1 78 ? 20.527 -5.470 -23.775 1.00 86.12 78 VAL A CA 1
ATOM 579 C C . VAL A 1 78 ? 21.591 -6.018 -22.832 1.00 86.12 78 VAL A C 1
ATOM 581 O O . VAL A 1 78 ? 21.803 -7.230 -22.771 1.00 86.12 78 VAL A O 1
ATOM 584 N N . GLY A 1 79 ? 22.322 -5.132 -22.149 1.00 83.62 79 GLY A N 1
ATOM 585 C CA . GLY A 1 79 ? 23.410 -5.529 -21.243 1.00 83.62 79 GLY A CA 1
ATOM 586 C C . GLY A 1 79 ? 24.485 -6.384 -21.929 1.00 83.62 79 GLY A C 1
ATOM 587 O O . GLY A 1 79 ? 24.946 -7.378 -21.379 1.00 83.62 79 GLY A O 1
ATOM 588 N N . GLY A 1 80 ? 24.820 -6.074 -23.186 1.00 85.06 80 GLY A N 1
ATOM 589 C CA . GLY A 1 80 ? 25.819 -6.824 -23.955 1.00 85.06 80 GLY A CA 1
ATOM 590 C C . GLY A 1 80 ? 25.322 -8.131 -24.594 1.00 85.06 80 GLY A C 1
ATOM 591 O O . GLY A 1 80 ? 26.047 -8.703 -25.407 1.00 85.06 80 GLY A O 1
ATOM 592 N N . THR A 1 81 ? 24.095 -8.571 -24.301 1.00 86.25 81 THR A N 1
ATOM 593 C CA . THR A 1 81 ? 23.511 -9.818 -24.821 1.00 86.25 81 THR A CA 1
ATOM 594 C C . THR A 1 81 ? 22.496 -9.526 -25.925 1.00 86.25 81 THR A C 1
ATOM 596 O O . THR A 1 81 ? 21.630 -8.669 -25.756 1.00 86.25 81 THR A O 1
ATOM 599 N N . ASN A 1 82 ? 22.586 -10.239 -27.051 1.00 86.81 82 ASN A N 1
ATOM 600 C CA . ASN A 1 82 ? 21.595 -10.154 -28.128 1.00 86.81 82 ASN A CA 1
ATOM 601 C C . ASN A 1 82 ? 20.343 -10.952 -27.744 1.00 86.81 82 ASN A C 1
ATOM 603 O O . ASN A 1 82 ? 20.453 -12.112 -27.344 1.00 86.81 82 ASN A O 1
ATOM 607 N N . LYS A 1 83 ? 19.167 -10.347 -27.898 1.00 88.06 83 LYS A N 1
ATOM 608 C CA . LYS A 1 83 ? 17.853 -10.944 -27.628 1.00 88.06 83 LYS A CA 1
ATOM 609 C C . LYS A 1 83 ? 16.888 -10.550 -28.738 1.00 88.06 83 LYS A C 1
ATOM 611 O O . LYS A 1 83 ? 17.120 -9.547 -29.413 1.00 88.06 83 LYS A O 1
ATOM 616 N N . ASN A 1 84 ? 15.804 -11.296 -28.930 1.00 89.25 84 ASN A N 1
ATOM 617 C CA . ASN A 1 84 ? 14.669 -10.694 -29.627 1.00 89.25 84 ASN A CA 1
ATOM 618 C C . ASN A 1 84 ? 13.932 -9.721 -28.680 1.00 89.25 84 ASN A C 1
ATOM 620 O O . ASN A 1 84 ? 14.050 -9.827 -27.456 1.00 89.25 84 ASN A O 1
ATOM 624 N N . LEU A 1 85 ? 13.222 -8.737 -29.233 1.00 89.12 85 LEU A N 1
ATOM 625 C CA . LEU A 1 85 ? 12.560 -7.682 -28.461 1.00 89.12 85 LEU A CA 1
ATOM 626 C C . LEU A 1 85 ? 11.603 -8.273 -27.425 1.00 89.12 85 LEU A C 1
ATOM 628 O O . LEU A 1 85 ? 11.600 -7.846 -26.276 1.00 89.12 85 LEU A O 1
ATOM 632 N N . GLN A 1 86 ? 10.839 -9.292 -27.811 1.00 87.88 86 GLN A N 1
ATOM 633 C CA . GLN A 1 86 ? 9.895 -9.933 -26.908 1.00 87.88 86 GLN A CA 1
ATOM 634 C C . GLN A 1 86 ? 10.583 -10.646 -25.737 1.00 87.88 86 GLN A C 1
ATOM 636 O O . GLN A 1 86 ? 10.132 -10.506 -24.611 1.00 87.88 86 GLN A O 1
ATOM 641 N N . GLN A 1 87 ? 11.700 -11.339 -25.959 1.00 87.88 87 GLN A N 1
ATOM 642 C CA . GLN A 1 87 ? 12.506 -11.939 -24.893 1.00 87.88 87 GLN A CA 1
ATOM 643 C C . GLN A 1 87 ? 13.003 -10.875 -23.915 1.00 87.88 87 GLN A C 1
ATOM 645 O O . GLN A 1 87 ? 12.959 -11.096 -22.710 1.00 87.88 87 GLN A O 1
ATOM 650 N N . ALA A 1 88 ? 13.455 -9.726 -24.429 1.00 88.44 88 ALA A N 1
ATOM 651 C CA . ALA A 1 88 ? 13.918 -8.625 -23.591 1.00 88.44 88 ALA A CA 1
ATOM 652 C C . ALA A 1 88 ? 12.790 -7.981 -22.768 1.00 88.44 88 ALA A C 1
ATOM 654 O O . ALA A 1 88 ? 13.033 -7.511 -21.656 1.00 88.44 88 ALA A O 1
ATOM 655 N N . ILE A 1 89 ? 11.570 -7.959 -23.316 1.00 86.12 89 ILE A N 1
ATOM 656 C CA . ILE A 1 89 ? 10.357 -7.573 -22.593 1.00 86.12 89 ILE A CA 1
ATOM 657 C C . ILE A 1 89 ? 10.075 -8.616 -21.506 1.00 86.12 89 ILE A C 1
ATOM 659 O O . ILE A 1 89 ? 10.013 -8.265 -20.332 1.00 86.12 89 ILE A O 1
ATOM 663 N N . ASP A 1 90 ? 9.971 -9.892 -21.884 1.00 84.00 90 ASP A N 1
ATOM 664 C CA . 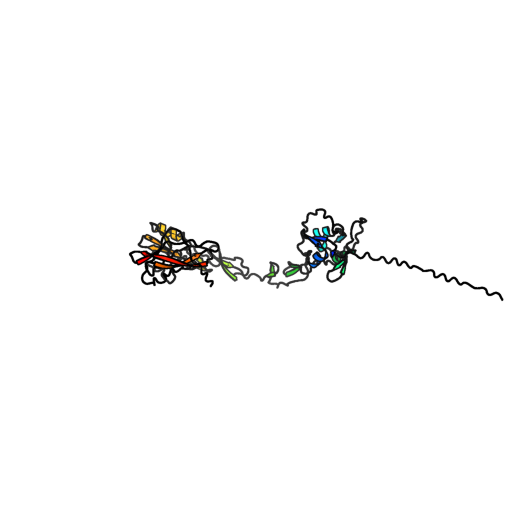ASP A 1 90 ? 9.568 -11.016 -21.029 1.00 84.00 90 ASP A CA 1
ATOM 665 C C . ASP A 1 90 ? 10.466 -11.214 -19.808 1.00 84.00 90 ASP A C 1
ATOM 667 O O . ASP A 1 90 ? 9.963 -11.445 -18.709 1.00 84.00 90 ASP A O 1
ATOM 671 N N . ASP A 1 91 ? 11.778 -11.065 -19.969 1.00 84.75 91 ASP A N 1
ATOM 672 C CA . ASP A 1 91 ? 12.730 -11.177 -18.863 1.00 84.75 91 ASP A CA 1
ATOM 673 C C . ASP A 1 91 ? 13.022 -9.849 -18.141 1.00 84.75 91 ASP A C 1
ATOM 675 O O . ASP A 1 91 ? 13.880 -9.803 -17.257 1.00 84.75 91 ASP A O 1
ATOM 679 N N . GLY A 1 92 ? 12.327 -8.768 -18.516 1.00 83.56 92 GLY A N 1
ATOM 680 C CA . GLY A 1 92 ? 12.483 -7.441 -17.925 1.00 83.56 92 GLY A CA 1
ATOM 681 C C . GLY A 1 92 ? 13.844 -6.792 -18.190 1.00 83.56 92 GLY A C 1
ATOM 682 O O . GLY A 1 92 ? 14.176 -5.781 -17.572 1.00 83.56 92 GLY A O 1
ATOM 683 N N . SER A 1 93 ? 14.671 -7.329 -19.091 1.00 86.62 93 SER A N 1
ATOM 684 C CA . SER A 1 93 ? 16.022 -6.800 -19.302 1.00 86.62 93 SER A CA 1
ATOM 685 C C . SER A 1 93 ? 16.048 -5.403 -19.915 1.00 86.62 93 SER A C 1
ATOM 687 O O . SER A 1 93 ? 17.023 -4.683 -19.684 1.00 86.62 93 SER A O 1
ATOM 689 N N . LEU A 1 94 ? 14.973 -4.966 -20.589 1.00 85.94 94 LEU A N 1
ATOM 690 C CA . LEU A 1 94 ? 14.809 -3.567 -21.024 1.00 85.94 94 LEU A CA 1
ATOM 691 C C . LEU A 1 94 ? 14.975 -2.560 -19.872 1.00 85.94 94 LEU A C 1
ATOM 693 O O . LEU A 1 94 ? 15.319 -1.404 -20.104 1.00 85.94 94 LEU A O 1
ATOM 697 N N . CYS A 1 95 ? 14.785 -3.022 -18.636 1.00 79.25 95 CYS A N 1
ATOM 698 C CA . CYS A 1 95 ? 14.883 -2.233 -17.424 1.00 79.25 95 CYS A CA 1
ATOM 699 C C . CYS A 1 95 ? 16.276 -2.214 -16.756 1.00 79.25 95 CYS A C 1
ATOM 701 O O . CYS A 1 95 ? 16.495 -1.483 -15.793 1.00 79.25 95 CYS A O 1
ATOM 703 N N . GLY A 1 96 ? 17.246 -2.995 -17.247 1.00 65.69 96 GLY A N 1
ATOM 704 C CA . GLY A 1 96 ? 18.550 -3.176 -16.587 1.00 65.69 96 GLY A CA 1
ATOM 705 C C . GLY A 1 96 ? 19.756 -2.552 -17.297 1.00 65.69 96 GLY A C 1
ATOM 706 O O . GLY A 1 96 ? 20.829 -2.426 -16.703 1.00 65.69 96 GLY A O 1
ATOM 707 N N . SER A 1 97 ? 19.639 -2.161 -18.567 1.00 56.66 97 SER A N 1
ATOM 708 C CA . SER A 1 97 ? 20.810 -1.842 -19.393 1.00 56.66 97 SER A CA 1
ATOM 709 C C . SER A 1 97 ? 21.247 -0.378 -19.314 1.00 56.66 97 SER A C 1
ATOM 711 O O . SER A 1 97 ? 21.164 0.350 -20.296 1.00 56.66 97 SER A O 1
ATOM 713 N N . ARG A 1 98 ? 21.787 0.056 -18.168 1.00 56.06 98 ARG A N 1
ATOM 714 C CA . ARG A 1 98 ? 22.740 1.190 -18.167 1.00 56.06 98 ARG A CA 1
ATOM 715 C C . ARG A 1 98 ? 24.187 0.754 -18.376 1.00 56.06 98 ARG A C 1
ATOM 717 O O . ARG A 1 98 ? 25.034 1.604 -18.642 1.00 56.06 98 ARG A O 1
ATOM 724 N N . GLU A 1 99 ? 24.486 -0.543 -18.298 1.00 56.06 99 GLU A N 1
ATOM 725 C CA . GLU A 1 99 ? 25.750 -1.040 -18.832 1.00 56.06 99 GLU A CA 1
ATOM 726 C C . GLU A 1 99 ? 25.668 -0.992 -20.353 1.00 56.06 99 GLU A C 1
ATOM 728 O O . GLU A 1 99 ? 24.981 -1.789 -20.996 1.00 56.06 99 GLU A O 1
ATOM 733 N N . VAL A 1 100 ? 26.327 0.037 -20.886 1.00 47.81 100 VAL A N 1
ATOM 734 C CA . VAL A 1 100 ? 26.394 0.450 -22.285 1.00 47.81 100 VAL A CA 1
ATOM 735 C C . VAL A 1 100 ? 27.094 -0.630 -23.109 1.00 47.81 100 VAL A C 1
ATOM 737 O O . VAL A 1 100 ? 28.206 -0.464 -23.603 1.00 47.81 100 VAL A O 1
ATOM 740 N N . GLY A 1 101 ? 26.439 -1.772 -23.276 1.00 48.12 101 GLY A N 1
ATOM 741 C CA . GLY A 1 101 ? 26.790 -2.768 -24.270 1.00 48.12 101 GLY A CA 1
ATOM 742 C C . GLY A 1 101 ? 26.393 -2.254 -25.645 1.00 48.12 101 GLY A C 1
ATOM 743 O O . GLY A 1 101 ? 25.513 -2.831 -26.272 1.00 48.12 101 GLY A O 1
ATOM 744 N N . SER A 1 102 ? 27.019 -1.161 -26.092 1.00 46.53 102 SER A N 1
ATOM 745 C CA . SER A 1 102 ? 26.945 -0.686 -27.471 1.00 46.53 102 SER A CA 1
ATOM 746 C C . SER A 1 102 ? 27.539 -1.766 -28.363 1.00 46.53 102 SER A C 1
ATOM 748 O O . SER A 1 102 ? 28.743 -1.903 -28.546 1.00 46.53 102 SER A O 1
ATOM 750 N N . GLY A 1 103 ? 26.687 -2.642 -28.855 1.00 52.88 103 GLY A N 1
ATOM 751 C CA . GLY A 1 103 ? 27.100 -3.562 -29.878 1.00 52.88 103 GLY A CA 1
ATOM 752 C C . GLY A 1 103 ? 25.973 -3.754 -30.843 1.00 52.88 103 GLY A C 1
ATOM 753 O O . GLY A 1 103 ? 24.804 -3.833 -30.483 1.00 52.88 103 GLY A O 1
ATOM 754 N N . GLU A 1 104 ? 26.376 -3.788 -32.089 1.00 54.78 104 GLU A N 1
ATOM 755 C CA . GLU A 1 104 ? 25.488 -4.048 -33.188 1.00 54.78 104 GLU A CA 1
ATOM 756 C C . GLU A 1 104 ? 25.106 -5.524 -33.137 1.00 54.78 104 GLU A C 1
ATOM 758 O O . GLU A 1 104 ? 25.923 -6.384 -32.774 1.00 54.78 104 GLU A O 1
ATOM 763 N N . TYR A 1 105 ? 23.854 -5.825 -33.464 1.00 58.81 105 TYR A N 1
ATOM 764 C CA . TYR A 1 105 ? 23.494 -7.193 -33.773 1.00 58.81 105 TYR A CA 1
ATOM 765 C C . TYR A 1 105 ? 24.327 -7.617 -34.991 1.00 58.81 105 TYR A C 1
ATOM 767 O O . TYR A 1 105 ? 24.152 -7.105 -36.090 1.00 58.81 105 TYR A O 1
ATOM 775 N N . SER A 1 106 ? 25.288 -8.514 -34.779 1.00 58.84 106 SER A N 1
ATOM 776 C CA . SER A 1 106 ? 26.207 -8.996 -35.817 1.00 58.84 106 SER A CA 1
ATOM 777 C C . SER A 1 106 ? 25.821 -10.380 -36.346 1.00 58.84 106 SER A C 1
ATOM 779 O O . SER A 1 106 ? 26.658 -11.081 -36.910 1.00 58.84 106 SER A O 1
ATOM 781 N N . GLY A 1 107 ? 24.586 -10.826 -36.095 1.00 60.28 107 GLY A N 1
ATOM 782 C CA . GLY A 1 107 ? 24.115 -12.134 -36.537 1.00 60.28 107 GLY A CA 1
ATOM 783 C C . GLY A 1 107 ? 23.877 -12.161 -38.046 1.00 60.28 107 GLY A C 1
ATOM 784 O O . GLY A 1 107 ? 23.186 -11.305 -38.585 1.00 60.28 107 GLY A O 1
ATOM 785 N N . GLU A 1 108 ? 24.397 -13.179 -38.732 1.00 58.00 108 GLU A N 1
ATOM 786 C CA . GLU A 1 108 ? 24.196 -13.394 -40.177 1.00 58.00 108 GLU A CA 1
ATOM 787 C C . GLU A 1 108 ? 22.763 -13.843 -40.546 1.00 58.00 108 GLU A C 1
ATOM 789 O O . GLU A 1 108 ? 22.445 -14.021 -41.725 1.00 58.00 108 GLU A O 1
ATOM 794 N N . ASN A 1 109 ? 21.875 -14.029 -39.561 1.00 57.09 109 ASN A N 1
ATOM 795 C CA . ASN A 1 109 ? 20.503 -14.477 -39.787 1.00 57.09 109 ASN A CA 1
ATOM 796 C C . ASN A 1 109 ? 19.616 -13.320 -40.267 1.00 57.09 109 ASN A C 1
ATOM 798 O O . ASN A 1 109 ? 19.137 -12.504 -39.489 1.00 57.09 109 ASN A O 1
ATOM 802 N N . LYS A 1 110 ? 19.371 -13.302 -41.581 1.00 55.41 110 LYS A N 1
ATOM 803 C CA . LYS A 1 110 ? 18.657 -12.258 -42.342 1.00 55.41 110 LYS A CA 1
ATOM 804 C C . LYS A 1 110 ? 17.136 -12.205 -42.147 1.00 55.41 110 LYS A C 1
ATOM 806 O O . LYS A 1 110 ? 16.461 -11.483 -42.875 1.00 55.41 110 LYS A O 1
ATOM 811 N N . ASN A 1 111 ? 16.581 -12.979 -41.221 1.00 66.75 111 ASN A N 1
ATOM 812 C CA . ASN A 1 111 ? 15.138 -13.031 -41.011 1.00 66.75 111 ASN A CA 1
ATOM 813 C C . ASN A 1 111 ? 14.791 -12.152 -39.808 1.00 66.75 111 ASN A C 1
ATOM 815 O O . ASN A 1 111 ? 14.623 -12.655 -38.703 1.00 66.75 111 ASN A O 1
ATOM 819 N N . GLY A 1 112 ? 14.760 -10.835 -40.021 1.00 72.94 112 GLY A N 1
ATOM 820 C CA . GLY A 1 112 ? 14.300 -9.876 -39.022 1.00 72.94 112 GLY A CA 1
ATOM 821 C C . GLY A 1 112 ? 14.739 -8.434 -39.236 1.00 72.94 112 GLY A C 1
ATOM 822 O O . GLY A 1 112 ? 15.465 -8.133 -40.180 1.00 72.94 112 GLY A O 1
ATOM 823 N N . HIS A 1 113 ? 14.249 -7.557 -38.362 1.00 79.38 113 HIS A N 1
ATOM 824 C CA . HIS A 1 113 ? 14.586 -6.138 -38.311 1.00 79.38 113 HIS A CA 1
ATOM 825 C C . HIS A 1 113 ? 15.594 -5.883 -37.189 1.00 79.38 113 HIS A C 1
ATOM 827 O O . HIS A 1 113 ? 15.458 -6.398 -36.075 1.00 79.38 113 HIS A O 1
ATOM 833 N N . ASP A 1 114 ? 16.605 -5.068 -37.470 1.00 84.06 114 ASP A N 1
ATOM 834 C CA . ASP A 1 114 ? 17.470 -4.532 -36.427 1.00 84.06 114 ASP A CA 1
ATOM 835 C C . ASP A 1 114 ? 16.679 -3.473 -35.643 1.00 84.06 114 ASP A C 1
ATOM 837 O O . ASP A 1 114 ? 15.931 -2.690 -36.229 1.00 84.06 114 ASP A O 1
ATOM 841 N N . ALA A 1 115 ? 16.826 -3.408 -34.319 1.00 88.19 115 ALA A N 1
ATOM 842 C CA . ALA A 1 115 ? 16.200 -2.352 -33.524 1.00 88.19 115 ALA A CA 1
ATOM 843 C C . ALA A 1 115 ? 16.642 -0.931 -33.937 1.00 88.19 115 ALA A C 1
ATOM 845 O O . ALA A 1 115 ? 15.971 0.048 -33.617 1.00 88.19 115 ALA A O 1
ATOM 846 N N . ARG A 1 116 ? 17.745 -0.784 -34.678 1.00 87.06 116 ARG A N 1
ATOM 847 C CA . ARG A 1 116 ? 18.149 0.484 -35.306 1.00 87.06 116 ARG A CA 1
ATOM 848 C C . ARG A 1 116 ? 17.232 0.919 -36.453 1.00 87.06 116 ARG A C 1
ATOM 850 O O . ARG A 1 116 ? 17.178 2.109 -36.748 1.00 87.06 116 ARG A O 1
ATOM 857 N N . ASP A 1 117 ? 16.499 -0.016 -37.051 1.00 87.38 117 ASP A N 1
ATOM 858 C CA . ASP A 1 117 ? 15.574 0.232 -38.162 1.00 87.38 117 ASP A CA 1
ATOM 859 C C . ASP A 1 117 ? 14.154 0.585 -37.685 1.00 87.38 117 ASP A C 1
ATOM 861 O O . ASP A 1 117 ? 13.259 0.782 -38.506 1.00 87.38 117 ASP A O 1
ATOM 865 N N . ILE A 1 118 ? 13.921 0.637 -36.371 1.00 88.50 118 ILE A N 1
ATOM 866 C CA . ILE A 1 118 ? 12.607 0.911 -35.781 1.00 88.50 118 ILE A CA 1
ATOM 867 C C . ILE A 1 118 ? 12.662 2.247 -35.073 1.00 88.50 118 ILE A C 1
ATOM 869 O O . ILE A 1 118 ? 13.443 2.409 -34.139 1.00 88.50 118 ILE A O 1
ATOM 873 N N . TRP A 1 119 ? 11.805 3.176 -35.478 1.00 90.00 119 TRP A N 1
ATOM 874 C CA . TRP A 1 119 ? 11.704 4.490 -34.852 1.00 90.00 119 TRP A CA 1
ATOM 875 C C . TRP A 1 119 ? 10.612 4.502 -33.781 1.00 90.00 119 TRP A C 1
ATOM 877 O O . TRP A 1 119 ? 9.486 4.072 -34.027 1.00 90.00 119 TRP A O 1
ATOM 887 N N . VAL A 1 120 ? 10.969 4.988 -32.594 1.00 91.56 120 VAL A N 1
ATOM 888 C CA . VAL A 1 120 ? 10.103 5.176 -31.423 1.00 91.56 120 VAL A CA 1
ATOM 889 C C . VAL A 1 120 ? 10.136 6.639 -30.993 1.00 91.56 120 VAL A C 1
ATOM 891 O O . VAL A 1 120 ? 11.136 7.335 -31.196 1.00 91.56 120 VAL A O 1
ATOM 894 N N . ASN A 1 121 ? 9.064 7.109 -30.359 1.00 90.25 121 ASN A N 1
ATOM 895 C CA . ASN A 1 121 ? 8.979 8.469 -29.836 1.00 90.25 121 ASN A CA 1
ATOM 896 C C . ASN A 1 121 ? 8.863 8.471 -28.304 1.00 90.25 121 ASN A C 1
ATOM 898 O O . ASN A 1 121 ? 7.854 8.044 -27.756 1.00 90.25 121 ASN A O 1
ATOM 902 N N . PHE A 1 122 ? 9.889 8.997 -27.627 1.00 83.81 122 PHE A N 1
ATOM 903 C CA . PHE A 1 122 ? 9.921 9.248 -26.177 1.00 83.81 122 PHE A CA 1
ATOM 904 C C . PHE A 1 122 ? 10.158 10.750 -25.918 1.00 83.81 122 PHE A C 1
ATOM 906 O O . PHE A 1 122 ? 11.122 11.136 -25.257 1.00 83.81 122 PHE A O 1
ATOM 913 N N . ASN A 1 123 ? 9.316 11.619 -26.490 1.00 86.25 123 ASN A N 1
ATOM 914 C CA . ASN A 1 123 ? 9.530 13.079 -26.584 1.00 86.25 123 ASN A CA 1
ATOM 915 C C . ASN A 1 123 ? 10.670 13.477 -27.540 1.00 86.25 123 ASN A C 1
ATOM 917 O O . ASN A 1 123 ? 11.427 14.419 -27.299 1.00 86.25 123 ASN A O 1
ATOM 921 N N . GLY A 1 124 ? 10.793 12.732 -28.631 1.00 90.06 124 GLY A N 1
ATOM 922 C CA . GLY A 1 124 ? 11.824 12.863 -29.648 1.00 90.06 124 GLY A CA 1
ATOM 923 C C . GLY A 1 124 ? 11.978 11.536 -30.378 1.00 90.06 124 GLY A C 1
ATOM 924 O O . GLY A 1 124 ? 11.995 10.481 -29.744 1.00 90.06 124 GLY A O 1
ATOM 925 N N . GLU A 1 125 ? 12.068 11.594 -31.703 1.00 90.44 125 GLU A N 1
ATOM 926 C CA . GLU A 1 125 ? 12.220 10.406 -32.538 1.00 90.44 125 GLU A CA 1
ATOM 927 C C . GLU A 1 125 ? 13.631 9.824 -32.372 1.00 90.44 125 GLU A C 1
ATOM 929 O O . GLU A 1 125 ? 14.636 10.529 -32.509 1.00 90.44 125 GLU A O 1
ATOM 934 N N . LYS A 1 126 ? 13.709 8.537 -32.031 1.00 93.31 126 LYS A N 1
ATOM 935 C CA . LYS A 1 126 ? 14.960 7.790 -31.850 1.00 93.31 126 LYS A CA 1
ATOM 936 C C . LYS A 1 126 ? 14.774 6.381 -32.375 1.00 93.31 126 LYS A C 1
ATOM 938 O O . LYS A 1 126 ? 13.656 5.874 -32.393 1.00 93.31 126 LYS A O 1
ATOM 943 N N . ASN A 1 127 ? 15.860 5.719 -32.759 1.00 92.81 127 ASN A N 1
ATOM 944 C CA . ASN A 1 127 ? 15.747 4.292 -33.026 1.00 92.81 127 ASN A CA 1
ATOM 945 C C . ASN A 1 127 ? 15.565 3.510 -31.712 1.00 92.81 127 ASN A C 1
ATOM 947 O O . ASN A 1 127 ? 16.037 3.931 -30.651 1.00 92.81 127 ASN A O 1
ATOM 951 N N . LEU A 1 128 ? 14.893 2.365 -31.780 1.00 91.12 128 LEU A N 1
ATOM 952 C CA . LEU A 1 128 ? 14.555 1.534 -30.629 1.00 91.12 128 LEU A CA 1
ATOM 953 C C . LEU A 1 128 ? 15.807 1.140 -29.833 1.00 91.12 128 LEU A C 1
ATOM 955 O O . LEU A 1 128 ? 15.804 1.238 -28.608 1.00 91.12 128 LEU A O 1
ATOM 959 N N . GLN A 1 129 ? 16.906 0.778 -30.503 1.00 91.12 129 GLN A N 1
ATOM 960 C CA . GLN A 1 129 ? 18.150 0.426 -29.808 1.00 91.12 129 GLN A CA 1
ATOM 961 C C . GLN A 1 129 ? 18.730 1.607 -29.015 1.00 91.12 129 GLN A C 1
ATOM 963 O O . GLN A 1 129 ? 19.242 1.422 -27.911 1.00 91.12 129 GLN A O 1
ATOM 968 N N . GLN A 1 130 ? 18.642 2.825 -29.549 1.00 90.44 130 GLN A N 1
ATOM 969 C CA . GLN A 1 130 ? 19.048 4.035 -28.843 1.00 90.44 130 GLN A CA 1
ATOM 970 C C . GLN A 1 130 ? 18.162 4.287 -27.617 1.00 90.44 130 GLN A C 1
ATOM 972 O O . GLN A 1 130 ? 18.699 4.556 -26.546 1.00 90.44 130 GLN A O 1
ATOM 977 N N . ALA A 1 131 ? 16.839 4.144 -27.737 1.00 89.75 131 ALA A N 1
ATOM 978 C CA . ALA A 1 131 ? 15.923 4.297 -26.603 1.00 89.75 131 ALA A CA 1
ATOM 979 C C . ALA A 1 131 ? 16.200 3.274 -25.481 1.00 89.75 131 ALA A C 1
ATOM 981 O O . ALA A 1 131 ? 16.173 3.627 -24.301 1.00 89.75 131 ALA A O 1
ATOM 982 N N . ILE A 1 132 ? 16.540 2.032 -25.845 1.00 88.25 132 ILE A N 1
ATOM 983 C CA . ILE A 1 132 ? 16.969 0.983 -24.904 1.00 88.25 132 ILE A CA 1
ATOM 984 C C . ILE A 1 132 ? 18.283 1.373 -24.216 1.00 88.25 132 ILE A C 1
ATOM 986 O O . ILE A 1 132 ? 18.377 1.325 -22.991 1.00 88.25 132 ILE A O 1
ATOM 990 N N . ASN A 1 133 ? 19.289 1.798 -24.985 1.00 85.31 133 ASN A N 1
ATOM 991 C CA . ASN A 1 133 ? 20.602 2.181 -24.453 1.00 85.31 133 ASN A CA 1
ATOM 992 C C . ASN A 1 133 ? 20.535 3.401 -23.522 1.00 85.31 133 ASN A C 1
ATOM 994 O O . ASN A 1 133 ? 21.323 3.517 -22.586 1.00 85.31 133 ASN A O 1
ATOM 998 N N . GLU A 1 134 ? 19.610 4.321 -23.785 1.00 86.00 134 GLU A N 1
ATOM 999 C CA . GLU A 1 134 ? 19.355 5.487 -22.939 1.00 86.00 134 GLU A CA 1
ATOM 1000 C C . GLU A 1 134 ? 18.495 5.154 -21.703 1.00 86.00 134 GLU A C 1
ATOM 1002 O O . GLU A 1 134 ? 18.354 5.991 -20.810 1.00 86.00 134 GLU A O 1
ATOM 1007 N N . GLY A 1 135 ? 17.957 3.931 -21.615 1.00 84.75 135 GLY A N 1
ATOM 1008 C CA . GLY A 1 135 ? 17.123 3.476 -20.504 1.00 84.75 135 GLY A CA 1
ATOM 1009 C C . GLY A 1 135 ? 15.734 4.115 -20.474 1.00 84.75 135 GLY A C 1
ATOM 1010 O O . GLY A 1 135 ? 15.153 4.233 -19.400 1.00 84.75 135 GLY A O 1
ATOM 1011 N N . LEU A 1 136 ? 15.194 4.534 -21.625 1.00 86.88 136 LEU A N 1
ATOM 1012 C CA . LEU A 1 136 ? 13.912 5.254 -21.702 1.00 86.88 136 LEU A CA 1
ATOM 1013 C C . LEU A 1 136 ? 12.690 4.381 -21.380 1.00 86.88 136 LEU A C 1
ATOM 1015 O O . LEU A 1 136 ? 11.605 4.903 -21.155 1.00 86.88 136 LEU A O 1
ATOM 1019 N N . PHE A 1 137 ? 12.867 3.061 -21.330 1.00 85.25 137 PHE A N 1
ATOM 1020 C CA . PHE A 1 137 ? 11.819 2.109 -20.957 1.00 85.25 137 PHE A CA 1
ATOM 1021 C C . PHE A 1 137 ? 11.562 2.063 -19.440 1.00 85.25 137 PHE A C 1
ATOM 1023 O O . PHE A 1 137 ? 10.536 1.538 -19.012 1.00 85.25 137 PHE A O 1
ATOM 1030 N N . GLY A 1 138 ? 12.456 2.640 -18.627 1.00 82.56 138 GLY A N 1
ATOM 1031 C CA . GLY A 1 138 ? 12.227 2.857 -17.203 1.00 82.56 138 GLY A CA 1
ATOM 1032 C C . GLY A 1 138 ? 11.555 4.201 -16.960 1.00 82.56 138 GLY A C 1
ATOM 1033 O O . GLY A 1 138 ? 12.201 5.242 -17.038 1.00 82.56 138 GLY A O 1
ATOM 1034 N N . ASN A 1 139 ? 10.261 4.198 -16.637 1.00 78.94 139 ASN A N 1
ATOM 1035 C CA . ASN A 1 139 ? 9.567 5.427 -16.244 1.00 78.94 139 ASN A CA 1
ATOM 1036 C C . ASN A 1 139 ? 10.188 5.989 -14.959 1.00 78.94 139 ASN A C 1
ATOM 1038 O O . ASN A 1 139 ? 10.201 5.295 -13.945 1.00 78.94 139 ASN A O 1
ATOM 1042 N N . SER A 1 140 ? 10.664 7.233 -14.960 1.00 84.56 140 SER A N 1
ATOM 1043 C CA . SER A 1 140 ? 11.132 7.864 -13.721 1.00 84.56 140 SER A CA 1
ATOM 1044 C C . SER A 1 140 ? 9.985 8.016 -12.717 1.00 84.56 140 SER A C 1
ATOM 1046 O O . SER A 1 140 ? 8.821 8.177 -13.092 1.00 84.56 140 SER A O 1
ATOM 1048 N N . ARG A 1 141 ? 10.307 7.947 -11.423 1.00 87.19 141 ARG A N 1
ATOM 1049 C CA . ARG A 1 141 ? 9.378 8.106 -10.291 1.00 87.19 141 ARG A CA 1
ATOM 1050 C C . ARG A 1 141 ? 8.143 7.201 -10.354 1.00 87.19 141 ARG A C 1
ATOM 1052 O O . ARG A 1 141 ? 7.073 7.571 -9.872 1.00 87.19 141 ARG A O 1
ATOM 1059 N N . SER A 1 142 ? 8.279 6.009 -10.933 1.00 87.69 142 SER A N 1
ATOM 1060 C CA . SER A 1 142 ? 7.173 5.058 -11.093 1.00 87.69 142 SER A CA 1
ATOM 1061 C C . SER A 1 142 ? 6.636 4.533 -9.762 1.00 87.69 142 SER A C 1
ATOM 1063 O O . SER A 1 142 ? 5.462 4.177 -9.672 1.00 87.69 142 SER A O 1
ATOM 1065 N N . SER A 1 143 ? 7.484 4.427 -8.741 1.00 92.38 143 SER A N 1
ATOM 1066 C CA . SER A 1 143 ? 7.096 3.994 -7.398 1.00 92.38 143 SER A CA 1
ATOM 1067 C C . SER A 1 143 ? 7.970 4.666 -6.341 1.00 92.38 143 SER A C 1
ATOM 1069 O O . SER A 1 143 ? 8.919 5.376 -6.665 1.00 92.38 143 SER A O 1
ATOM 1071 N N . TYR A 1 144 ? 7.647 4.487 -5.064 1.00 96.00 144 TYR A N 1
ATOM 1072 C CA . TYR A 1 144 ? 8.480 4.971 -3.968 1.00 96.00 144 TYR A CA 1
ATOM 1073 C C . TYR A 1 144 ? 8.503 3.959 -2.828 1.00 96.00 144 TYR A C 1
ATOM 1075 O O . TYR A 1 144 ? 7.498 3.303 -2.550 1.00 96.00 144 TYR A O 1
ATOM 1083 N N . SER A 1 145 ? 9.654 3.830 -2.176 1.00 97.00 145 SER A N 1
ATOM 1084 C CA . SER A 1 145 ? 9.865 2.873 -1.090 1.00 97.00 145 SER A CA 1
ATOM 1085 C C . SER A 1 145 ? 10.862 3.405 -0.067 1.00 97.00 145 SER A C 1
ATOM 1087 O O . SER A 1 145 ? 11.672 4.290 -0.355 1.00 97.00 145 SER A O 1
ATOM 1089 N N . CYS A 1 146 ? 10.801 2.848 1.139 1.00 97.38 146 CYS A N 1
ATOM 1090 C CA . CYS A 1 146 ? 11.767 3.114 2.193 1.00 97.38 146 CYS A CA 1
ATOM 1091 C C . CYS A 1 146 ? 13.142 2.523 1.852 1.00 97.38 146 CYS A C 1
ATOM 1093 O O . CYS A 1 146 ? 13.253 1.337 1.541 1.00 97.38 146 CYS A O 1
ATOM 1095 N N . SER A 1 147 ? 14.203 3.323 1.962 1.00 96.88 147 SER A N 1
ATOM 1096 C CA . SER A 1 147 ? 15.591 2.860 1.843 1.00 96.88 147 SER A CA 1
ATOM 1097 C C . SER A 1 147 ? 16.501 3.727 2.702 1.00 96.88 147 SER A C 1
ATOM 1099 O O . SER A 1 147 ? 16.644 4.909 2.434 1.00 96.88 147 SER A O 1
ATOM 1101 N N . GLY A 1 148 ? 17.213 3.136 3.661 1.00 94.94 148 GLY A N 1
ATOM 1102 C CA . GLY A 1 148 ? 18.219 3.870 4.439 1.00 94.94 148 GLY A CA 1
ATOM 1103 C C . GLY A 1 148 ? 17.648 4.900 5.418 1.00 94.94 148 GLY A C 1
ATOM 1104 O O . GLY A 1 148 ? 18.380 5.790 5.821 1.00 94.94 148 GLY A O 1
ATOM 1105 N N . GLY A 1 149 ? 16.377 4.766 5.808 1.00 95.25 149 GLY A N 1
ATOM 1106 C CA . GLY A 1 149 ? 15.710 5.671 6.749 1.00 95.25 149 GLY A CA 1
ATOM 1107 C C . GLY A 1 149 ? 14.732 6.643 6.095 1.00 95.25 149 GLY A C 1
ATOM 1108 O O . GLY A 1 149 ? 13.808 7.063 6.780 1.00 95.25 149 GLY A O 1
ATOM 1109 N N . ASP A 1 150 ? 14.853 6.874 4.784 1.00 97.50 150 ASP A N 1
ATOM 1110 C CA . ASP A 1 150 ? 14.049 7.852 4.043 1.00 97.50 150 ASP A CA 1
ATOM 1111 C C . ASP A 1 150 ? 13.194 7.220 2.941 1.00 97.50 150 ASP A C 1
ATOM 1113 O O . ASP A 1 150 ? 13.357 6.041 2.594 1.00 97.50 150 ASP A O 1
ATOM 1117 N N . VAL A 1 151 ? 12.307 8.022 2.348 1.00 97.50 151 VAL A N 1
ATOM 1118 C CA . VAL A 1 151 ? 11.511 7.623 1.185 1.00 97.50 151 VAL A CA 1
ATOM 1119 C C . VAL A 1 151 ? 12.242 8.043 -0.087 1.00 97.50 151 VAL A C 1
ATOM 1121 O O . VAL A 1 151 ? 12.486 9.228 -0.317 1.00 97.50 151 VAL A O 1
ATOM 1124 N N . TYR A 1 152 ? 12.541 7.086 -0.960 1.00 98.06 152 TYR A N 1
ATOM 1125 C CA . TYR A 1 152 ? 13.148 7.345 -2.268 1.00 98.06 152 TYR A CA 1
ATOM 1126 C C . TYR A 1 152 ? 12.156 7.068 -3.387 1.00 98.06 152 TYR A C 1
ATOM 1128 O O . TYR A 1 152 ? 11.306 6.181 -3.262 1.00 98.06 152 TYR A O 1
ATOM 1136 N N . TRP A 1 153 ? 12.283 7.809 -4.487 1.00 96.00 153 TRP A N 1
ATOM 1137 C CA . TRP A 1 153 ? 11.677 7.410 -5.750 1.00 96.00 153 TRP A CA 1
ATOM 1138 C C . TRP A 1 153 ? 12.413 6.202 -6.321 1.00 96.00 153 TRP A C 1
ATOM 1140 O O . TRP A 1 153 ? 13.609 6.004 -6.095 1.00 96.00 153 TRP A O 1
ATOM 1150 N N . TYR A 1 154 ? 11.671 5.384 -7.048 1.00 90.31 154 TYR A N 1
ATOM 1151 C CA . TYR A 1 154 ? 12.177 4.269 -7.818 1.00 90.31 154 TYR A CA 1
ATOM 1152 C C . TYR A 1 154 ? 11.599 4.377 -9.221 1.00 90.31 154 TYR A C 1
ATOM 1154 O O . TYR A 1 154 ? 10.399 4.636 -9.388 1.00 90.31 154 TYR A O 1
ATOM 1162 N N . ASP A 1 155 ? 12.446 4.169 -10.221 1.00 85.69 155 ASP A N 1
ATOM 1163 C CA . ASP A 1 155 ? 11.989 4.106 -11.601 1.00 85.69 155 ASP A CA 1
ATOM 1164 C C . ASP A 1 155 ? 11.113 2.860 -11.836 1.00 85.69 155 ASP A C 1
ATOM 1166 O O . ASP A 1 155 ? 10.946 1.987 -10.976 1.00 85.69 155 ASP A O 1
ATOM 1170 N N . GLY A 1 156 ? 10.537 2.764 -13.031 1.00 79.88 156 GLY A N 1
ATOM 1171 C CA . GLY A 1 156 ? 9.770 1.611 -13.496 1.00 79.88 156 GLY A CA 1
ATOM 1172 C C . GLY A 1 156 ? 10.604 0.334 -13.587 1.00 79.88 156 GLY A C 1
ATOM 1173 O O . GLY A 1 156 ? 10.082 -0.701 -13.962 1.00 79.88 156 GLY A O 1
ATOM 1174 N N . CYS A 1 157 ? 11.882 0.376 -13.242 1.00 80.38 157 CYS A N 1
ATOM 1175 C CA . CYS A 1 157 ? 12.780 -0.763 -13.239 1.00 80.38 157 CYS A CA 1
ATOM 1176 C C . CYS A 1 157 ? 13.210 -1.153 -11.820 1.00 80.38 157 CYS A C 1
ATOM 1178 O O . CYS A 1 157 ? 14.055 -2.030 -11.642 1.00 80.38 157 CYS A O 1
ATOM 1180 N N . GLY A 1 158 ? 12.631 -0.515 -10.796 1.00 84.25 158 GLY A N 1
ATOM 1181 C CA . GLY A 1 158 ? 12.950 -0.775 -9.397 1.00 84.25 158 GLY A CA 1
ATOM 1182 C C . GLY A 1 158 ? 14.324 -0.248 -8.983 1.00 84.25 158 GLY A C 1
ATOM 1183 O O . GLY A 1 158 ? 14.828 -0.611 -7.917 1.00 84.25 158 GLY A O 1
ATOM 1184 N N . LYS A 1 159 ? 14.949 0.617 -9.785 1.00 85.75 159 LYS A N 1
ATOM 1185 C CA . LYS A 1 159 ? 16.191 1.279 -9.408 1.00 85.75 159 LYS A CA 1
ATOM 1186 C C . LYS A 1 159 ? 15.874 2.512 -8.577 1.00 85.75 159 LYS A C 1
ATOM 1188 O O . LYS A 1 159 ? 15.054 3.341 -8.952 1.00 85.75 159 LYS A O 1
ATOM 1193 N N . LYS A 1 160 ? 16.582 2.644 -7.455 1.00 92.25 160 LYS A N 1
ATOM 1194 C CA . LYS A 1 160 ? 16.498 3.814 -6.579 1.00 92.25 160 LYS A CA 1
ATOM 1195 C C . LYS A 1 160 ? 16.974 5.077 -7.307 1.00 92.25 160 LYS A C 1
ATOM 1197 O O . LYS A 1 160 ? 18.090 5.101 -7.832 1.00 92.25 160 LYS A O 1
ATOM 1202 N N . GLU A 1 161 ? 16.144 6.108 -7.291 1.00 92.81 161 GLU A N 1
ATOM 1203 C CA . GLU A 1 161 ? 16.391 7.429 -7.869 1.00 92.81 161 GLU A CA 1
ATOM 1204 C C . GLU A 1 161 ? 16.645 8.467 -6.758 1.00 92.81 161 GLU A C 1
ATOM 1206 O O . GLU A 1 161 ? 17.232 8.148 -5.719 1.00 92.81 161 GLU A O 1
ATOM 1211 N N . GLU A 1 162 ? 16.267 9.729 -6.979 1.00 95.81 162 GLU A N 1
ATOM 1212 C CA . GLU A 1 162 ? 16.382 10.783 -5.982 1.00 95.81 162 GLU A CA 1
ATOM 1213 C C . GLU A 1 162 ? 15.483 10.570 -4.753 1.00 95.81 162 GLU A C 1
ATOM 1215 O O . GLU A 1 162 ? 14.477 9.852 -4.759 1.00 95.81 162 GLU A O 1
ATOM 1220 N N . LEU A 1 163 ? 15.867 11.250 -3.675 1.00 97.38 163 LEU A N 1
ATOM 1221 C CA . LEU A 1 163 ? 15.113 11.332 -2.435 1.00 97.38 163 LEU A CA 1
ATOM 1222 C C . LEU A 1 163 ? 13.727 11.944 -2.698 1.00 97.38 163 LEU A C 1
ATOM 1224 O O . LEU A 1 163 ? 13.622 13.038 -3.255 1.00 97.38 163 LEU A O 1
ATOM 1228 N N . LYS A 1 164 ? 12.668 11.240 -2.292 1.00 97.06 164 LYS A N 1
ATOM 1229 C CA . LYS A 1 164 ? 11.287 11.739 -2.336 1.00 97.06 164 LYS A CA 1
ATOM 1230 C C . LYS A 1 164 ? 10.968 12.555 -1.089 1.00 97.06 164 LYS A C 1
ATOM 1232 O O . LYS A 1 164 ? 10.379 13.626 -1.199 1.00 97.06 164 LYS A O 1
ATOM 1237 N N . GLU A 1 165 ? 11.326 12.024 0.074 1.00 97.44 165 GLU A N 1
ATOM 1238 C CA . GLU A 1 165 ? 11.040 12.609 1.382 1.00 97.44 165 GLU A CA 1
ATOM 1239 C C . GLU A 1 165 ? 12.164 12.238 2.349 1.00 97.44 165 GLU A C 1
ATOM 1241 O O . GLU A 1 165 ? 12.424 11.054 2.549 1.00 97.44 165 GLU A O 1
ATOM 1246 N N . ASP A 1 166 ? 12.819 13.257 2.908 1.00 97.38 166 ASP A N 1
ATOM 1247 C CA . ASP A 1 166 ? 13.835 13.144 3.960 1.00 97.38 166 ASP A CA 1
ATOM 1248 C C . ASP A 1 166 ? 13.135 12.935 5.306 1.00 97.38 166 ASP A C 1
ATOM 1250 O O . ASP A 1 166 ? 12.394 13.820 5.756 1.00 97.38 166 ASP A O 1
ATOM 1254 N N . CYS A 1 167 ? 13.311 11.772 5.937 1.00 97.19 167 CYS A N 1
ATOM 1255 C CA . CYS A 1 167 ? 12.663 11.525 7.216 1.00 97.19 167 CYS A CA 1
ATOM 1256 C C . CYS A 1 167 ? 13.458 12.223 8.328 1.00 97.19 167 CYS A C 1
ATOM 1258 O O . CYS A 1 167 ? 14.658 11.985 8.470 1.00 97.19 167 CYS A O 1
ATOM 1260 N N . PRO A 1 168 ? 12.818 13.052 9.181 1.00 96.19 168 PRO A N 1
ATOM 1261 C CA . PRO A 1 168 ? 13.517 13.658 10.308 1.00 96.19 168 PRO A CA 1
ATOM 1262 C C . PRO A 1 168 ? 14.204 12.590 11.164 1.00 96.19 168 PRO A C 1
ATOM 1264 O O . PRO A 1 168 ? 13.682 11.491 11.311 1.00 96.19 168 PRO A O 1
ATOM 1267 N N . SER A 1 169 ? 15.324 12.918 11.809 1.00 94.38 169 SER A N 1
ATOM 1268 C CA . SER A 1 169 ? 16.133 11.943 12.565 1.00 94.38 169 SER A CA 1
ATOM 1269 C C . SER A 1 169 ? 15.400 11.214 13.701 1.00 94.38 169 SER A C 1
ATOM 1271 O O . SER A 1 169 ? 15.876 10.188 14.182 1.00 94.38 169 SER A O 1
ATOM 1273 N N . SER A 1 170 ? 14.256 11.735 14.154 1.00 93.94 170 SER A N 1
ATOM 1274 C CA . SER A 1 170 ? 13.382 11.085 15.134 1.00 93.94 170 SER A CA 1
ATOM 1275 C C . SER A 1 170 ? 12.325 10.162 14.517 1.00 93.94 170 SER A C 1
ATOM 1277 O O . SER A 1 170 ? 11.690 9.415 15.255 1.00 93.94 170 SER A O 1
ATOM 1279 N N . TYR A 1 171 ? 12.121 10.209 13.201 1.00 95.12 171 TYR A N 1
ATOM 1280 C CA . TYR A 1 171 ? 11.132 9.442 12.448 1.00 95.12 171 TYR A CA 1
ATOM 1281 C C . TYR A 1 171 ? 11.780 8.185 11.861 1.00 95.12 171 TYR A C 1
ATOM 1283 O O . TYR A 1 171 ? 12.997 8.080 11.728 1.00 95.12 171 TYR A O 1
ATOM 1291 N N . SER A 1 172 ? 10.947 7.218 11.493 1.00 93.88 172 SER A N 1
ATOM 1292 C CA . SER A 1 172 ? 11.367 6.025 10.756 1.00 93.88 172 SER A CA 1
ATOM 1293 C C . SER A 1 172 ? 10.537 5.884 9.488 1.00 93.88 172 SER A C 1
ATOM 1295 O O . SER A 1 172 ? 9.339 6.161 9.506 1.00 93.88 172 SER A O 1
ATOM 1297 N N . CYS A 1 173 ? 11.144 5.450 8.385 1.00 95.62 173 CYS A N 1
ATOM 1298 C CA . CYS A 1 173 ? 10.376 5.124 7.189 1.00 95.62 173 CYS A CA 1
ATOM 1299 C C . CYS A 1 173 ? 9.715 3.751 7.347 1.00 95.62 173 CYS A C 1
ATOM 1301 O O . CYS A 1 173 ? 10.397 2.728 7.448 1.00 95.62 173 CYS A O 1
ATOM 1303 N N . SER A 1 174 ? 8.384 3.726 7.350 1.00 94.25 174 SER A N 1
ATOM 1304 C CA . SER A 1 174 ? 7.580 2.504 7.404 1.00 94.25 174 SER A CA 1
ATOM 1305 C C . SER A 1 174 ? 6.339 2.671 6.534 1.00 94.25 174 SER A C 1
ATOM 1307 O O . SER A 1 174 ? 5.736 3.740 6.506 1.00 94.25 174 SER A O 1
ATOM 1309 N N . GLY A 1 175 ? 5.969 1.638 5.773 1.00 93.56 175 GLY A N 1
ATOM 1310 C CA . GLY A 1 175 ? 4.826 1.718 4.854 1.00 93.56 175 GLY A CA 1
ATOM 1311 C C . GLY A 1 175 ? 4.982 2.785 3.761 1.00 93.56 175 GLY A C 1
ATOM 1312 O O . GLY A 1 175 ? 3.994 3.388 3.353 1.00 93.56 175 GLY A O 1
ATOM 1313 N N . ASN A 1 176 ? 6.214 3.028 3.295 1.00 96.44 176 ASN A N 1
ATOM 1314 C CA . ASN A 1 176 ? 6.557 4.017 2.261 1.00 96.44 176 ASN A CA 1
ATOM 1315 C C . ASN A 1 176 ? 6.258 5.483 2.642 1.00 96.44 176 ASN A C 1
ATOM 1317 O O . ASN A 1 176 ? 6.091 6.327 1.758 1.00 96.44 176 ASN A O 1
ATOM 1321 N N . THR A 1 177 ? 6.202 5.788 3.940 1.00 95.69 177 THR A N 1
ATOM 1322 C CA . THR A 1 177 ? 6.034 7.140 4.490 1.00 95.69 177 THR A CA 1
ATOM 1323 C C . THR A 1 177 ? 6.934 7.334 5.708 1.00 95.69 177 THR A C 1
ATOM 1325 O O . THR A 1 177 ? 7.286 6.364 6.386 1.00 95.69 177 THR A O 1
ATOM 1328 N N . CYS A 1 178 ? 7.290 8.581 6.020 1.00 96.00 178 CYS A N 1
ATOM 1329 C CA . CYS A 1 178 ? 7.932 8.904 7.289 1.00 96.00 178 CYS A CA 1
ATOM 1330 C C . CYS A 1 178 ? 6.909 8.798 8.427 1.00 96.00 178 CYS A C 1
ATOM 1332 O O . CYS A 1 178 ? 5.855 9.435 8.401 1.00 96.00 178 CYS A O 1
ATOM 1334 N N . VAL A 1 179 ? 7.215 7.983 9.434 1.00 94.69 179 VAL A N 1
ATOM 1335 C CA . VAL A 1 179 ? 6.357 7.734 10.595 1.00 94.69 179 VAL A CA 1
ATOM 1336 C C . VAL A 1 179 ? 7.049 8.264 11.844 1.00 94.69 179 VAL A C 1
ATOM 1338 O O . VAL A 1 179 ? 8.200 7.919 12.126 1.00 94.69 179 VAL A O 1
ATOM 1341 N N . ALA A 1 180 ? 6.339 9.119 12.581 1.00 93.75 180 ALA A N 1
ATOM 1342 C CA . ALA A 1 180 ? 6.796 9.657 13.857 1.00 93.75 180 ALA A CA 1
ATOM 1343 C C . ALA A 1 180 ? 7.068 8.516 14.855 1.00 93.75 180 ALA A C 1
ATOM 1345 O O . ALA A 1 180 ? 6.392 7.485 14.803 1.00 93.75 180 ALA A O 1
ATOM 1346 N N . PRO A 1 181 ? 8.015 8.686 15.790 1.00 92.94 181 PRO A N 1
ATOM 1347 C CA . PRO A 1 181 ? 8.262 7.674 16.803 1.00 92.94 181 PRO A CA 1
ATOM 1348 C C . PRO A 1 181 ? 7.008 7.509 17.666 1.00 92.94 181 PRO A C 1
ATOM 1350 O O . PRO A 1 181 ? 6.362 8.489 18.052 1.00 92.94 181 PRO A O 1
ATOM 1353 N N . CYS A 1 182 ? 6.658 6.261 17.970 1.00 93.38 182 CYS A N 1
ATOM 1354 C CA . CYS A 1 182 ? 5.466 5.968 18.751 1.00 93.38 182 CYS A CA 1
ATOM 1355 C C . CYS A 1 182 ? 5.629 6.520 20.175 1.00 93.38 182 CYS A C 1
ATOM 1357 O O . CYS A 1 182 ? 6.600 6.214 20.867 1.00 93.38 182 CYS A O 1
ATOM 1359 N N . THR A 1 183 ? 4.681 7.339 20.628 1.00 94.50 183 THR A N 1
ATOM 1360 C CA . THR A 1 183 ? 4.655 7.830 22.010 1.00 94.50 183 THR A CA 1
ATOM 1361 C C . THR A 1 183 ? 3.990 6.779 22.889 1.00 94.50 183 THR A C 1
ATOM 1363 O O . THR A 1 183 ? 2.840 6.408 22.646 1.00 94.50 183 THR A O 1
ATOM 1366 N N . SER A 1 184 ? 4.699 6.291 23.908 1.00 96.75 184 SER A N 1
ATOM 1367 C CA . SER A 1 184 ? 4.152 5.330 24.870 1.00 96.75 184 SER A CA 1
ATOM 1368 C C . SER A 1 184 ? 2.943 5.909 25.609 1.00 96.75 184 SER A C 1
ATOM 1370 O O . SER A 1 184 ? 2.949 7.086 25.964 1.00 96.75 184 SER A O 1
ATOM 1372 N N . HIS A 1 185 ? 1.943 5.068 25.895 1.00 95.88 185 HIS A N 1
ATOM 1373 C CA . HIS A 1 185 ? 0.749 5.435 26.679 1.00 95.88 185 HIS A CA 1
ATOM 1374 C C . HIS A 1 185 ? -0.085 6.588 26.086 1.00 95.88 185 HIS A C 1
ATOM 1376 O O . HIS A 1 185 ? -0.738 7.323 26.824 1.00 95.88 185 HIS A O 1
ATOM 1382 N N . ALA A 1 186 ? -0.097 6.748 24.760 1.00 97.31 186 ALA A N 1
ATOM 1383 C CA . ALA A 1 186 ? -0.847 7.809 24.084 1.00 97.31 186 ALA A CA 1
ATOM 1384 C C . ALA A 1 186 ? -2.372 7.692 24.261 1.00 97.31 186 ALA A C 1
ATOM 1386 O O . ALA A 1 186 ? -3.075 8.701 24.299 1.00 97.31 186 ALA A O 1
ATOM 1387 N N . SER A 1 187 ? -2.898 6.469 24.366 1.00 97.62 187 SER A N 1
ATOM 1388 C CA . SER A 1 187 ? -4.322 6.214 24.610 1.00 97.62 187 SER A CA 1
ATOM 1389 C C . SER A 1 187 ? -4.528 4.935 25.425 1.00 97.62 187 SER A C 1
ATOM 1391 O O . SER A 1 187 ? -3.569 4.245 25.763 1.00 97.62 187 SER A O 1
ATOM 1393 N N . TYR A 1 188 ? -5.766 4.623 25.805 1.00 98.19 188 TYR A N 1
ATOM 1394 C CA . TYR A 1 188 ? -6.100 3.383 26.506 1.00 98.19 188 TYR A CA 1
ATOM 1395 C C . TYR A 1 188 ? -7.473 2.871 26.073 1.00 98.19 188 TYR A C 1
ATOM 1397 O O . TYR A 1 188 ? -8.374 3.665 25.802 1.00 98.19 188 TYR A O 1
ATOM 1405 N N . SER A 1 189 ? -7.628 1.550 26.016 1.00 98.06 189 SER A N 1
ATOM 1406 C CA . SER A 1 189 ? -8.865 0.890 25.589 1.00 98.06 189 SER A CA 1
ATOM 1407 C C . SER A 1 189 ? -9.035 -0.471 26.263 1.00 98.06 189 SER A C 1
ATOM 1409 O O . SER A 1 189 ? -8.080 -1.026 26.813 1.00 98.06 189 SER A O 1
ATOM 1411 N N . CYS A 1 190 ? -10.256 -1.000 26.226 1.00 97.44 190 CYS A N 1
ATOM 1412 C CA . CYS A 1 190 ? -10.572 -2.326 26.741 1.00 97.44 190 CYS A CA 1
ATOM 1413 C C . CYS A 1 190 ? -9.967 -3.426 25.857 1.00 97.44 190 CYS A C 1
ATOM 1415 O O . CYS A 1 190 ? -10.218 -3.462 24.653 1.00 97.44 190 CYS A O 1
ATOM 1417 N N . TYR A 1 191 ? -9.213 -4.351 26.449 1.00 97.19 191 TYR A N 1
ATOM 1418 C CA . TYR A 1 191 ? -8.698 -5.545 25.780 1.00 97.19 191 TYR A CA 1
ATOM 1419 C C . TYR A 1 191 ? -8.642 -6.706 26.773 1.00 97.19 191 TYR A C 1
ATOM 1421 O O . TYR A 1 191 ? -8.128 -6.556 27.875 1.00 97.19 191 TYR A O 1
ATOM 1429 N N . GLY A 1 192 ? -9.206 -7.858 26.406 1.00 95.12 192 GLY A N 1
ATOM 1430 C CA . GLY A 1 192 ? -9.184 -9.047 27.267 1.00 95.12 192 GLY A CA 1
ATOM 1431 C C . GLY A 1 192 ? -9.963 -8.928 28.585 1.00 95.12 192 GLY A C 1
ATOM 1432 O O . GLY A 1 192 ? -9.740 -9.740 29.470 1.00 95.12 192 GLY A O 1
ATOM 1433 N N . GLY A 1 193 ? -10.871 -7.954 28.716 1.00 94.94 193 GLY A N 1
ATOM 1434 C CA . GLY A 1 193 ? -11.630 -7.701 29.950 1.00 94.94 193 GLY A CA 1
ATOM 1435 C C . GLY A 1 193 ? -11.053 -6.594 30.836 1.00 94.94 193 GLY A C 1
ATOM 1436 O O . GLY A 1 193 ? -11.787 -6.083 31.678 1.00 94.94 193 GLY A O 1
ATOM 1437 N N . ASP A 1 194 ? -9.823 -6.152 30.562 1.00 97.56 194 ASP A N 1
ATOM 1438 C CA . ASP A 1 194 ? -9.088 -5.129 31.316 1.00 97.56 194 ASP A CA 1
ATOM 1439 C C . ASP A 1 194 ? -8.858 -3.860 30.488 1.00 97.56 194 ASP A C 1
ATOM 1441 O O . ASP A 1 194 ? -9.093 -3.827 29.277 1.00 97.56 194 ASP A O 1
ATOM 1445 N N . VAL A 1 195 ? -8.349 -2.803 31.125 1.00 97.94 195 VAL A N 1
ATOM 1446 C CA . VAL A 1 195 ? -7.930 -1.580 30.429 1.00 97.94 195 VAL A CA 1
ATOM 1447 C C . VAL A 1 195 ? -6.434 -1.665 30.132 1.00 97.94 195 VAL A C 1
ATOM 1449 O O . VAL A 1 195 ? -5.623 -1.729 31.056 1.00 97.94 195 VAL A O 1
ATOM 1452 N N . TYR A 1 196 ? -6.050 -1.583 28.860 1.00 98.50 196 TYR A N 1
ATOM 1453 C CA . TYR A 1 196 ? -4.651 -1.547 28.422 1.00 98.50 196 TYR A CA 1
ATOM 1454 C C . TYR A 1 196 ? -4.278 -0.174 27.874 1.00 98.50 196 TYR A C 1
ATOM 1456 O O . TYR A 1 196 ? -5.113 0.517 27.285 1.00 98.50 196 TYR A O 1
ATOM 1464 N N . TRP A 1 197 ? -3.018 0.218 28.056 1.00 98.38 197 TRP A N 1
ATOM 1465 C CA . TRP A 1 197 ? -2.460 1.348 27.325 1.00 98.38 197 TRP A CA 1
ATOM 1466 C C . TRP A 1 197 ? -2.163 0.964 25.876 1.00 98.38 197 TRP A C 1
ATOM 1468 O O . TRP A 1 197 ? -1.816 -0.176 25.589 1.00 98.38 197 TRP A O 1
ATOM 1478 N N . TYR A 1 198 ? -2.240 1.942 24.985 1.00 97.56 198 TYR A N 1
ATOM 1479 C CA . TYR A 1 198 ? -1.834 1.856 23.590 1.00 97.56 198 TYR A CA 1
ATOM 1480 C C . TYR A 1 198 ? -0.850 2.990 23.316 1.00 97.56 198 TYR A C 1
ATOM 1482 O O . TYR A 1 198 ? -1.032 4.111 23.807 1.00 97.56 198 TYR A O 1
ATOM 1490 N N . ASP A 1 199 ? 0.204 2.708 22.558 1.00 96.56 199 ASP A N 1
ATOM 1491 C CA . ASP A 1 199 ? 1.059 3.771 22.035 1.00 96.56 199 ASP A CA 1
ATOM 1492 C C . ASP A 1 199 ? 0.351 4.561 20.916 1.00 96.56 199 ASP A C 1
ATOM 1494 O O . ASP A 1 199 ? -0.761 4.232 20.492 1.00 96.56 199 ASP A O 1
ATOM 1498 N N . SER A 1 200 ? 0.969 5.643 20.438 1.00 94.56 200 SER A N 1
ATOM 1499 C CA . SER A 1 200 ? 0.387 6.455 19.356 1.00 94.56 200 SER A CA 1
ATOM 1500 C C . SER A 1 200 ? 0.283 5.720 18.011 1.00 94.56 200 SER A C 1
ATOM 1502 O O . SER A 1 200 ? -0.341 6.241 17.093 1.00 94.56 200 SER A O 1
ATOM 1504 N N . CYS A 1 201 ? 0.891 4.539 17.886 1.00 91.75 201 CYS A N 1
ATOM 1505 C CA . CYS A 1 201 ? 0.863 3.685 16.701 1.00 91.75 201 CYS A CA 1
ATOM 1506 C C . CYS A 1 201 ? -0.194 2.572 16.804 1.00 91.75 201 CYS A C 1
ATOM 1508 O O . CYS A 1 201 ? -0.344 1.777 15.878 1.00 91.75 201 CYS A O 1
ATOM 1510 N N . GLY A 1 202 ? -0.947 2.523 17.909 1.00 94.19 202 GLY A N 1
ATOM 1511 C CA . GLY A 1 202 ? -2.008 1.546 18.136 1.00 94.19 202 GLY A CA 1
ATOM 1512 C C . GLY A 1 202 ? -1.515 0.187 18.632 1.00 94.19 202 GLY A C 1
ATOM 1513 O O . GLY A 1 202 ? -2.300 -0.760 18.657 1.00 94.19 202 GLY A O 1
ATOM 1514 N N . VAL A 1 203 ? -0.251 0.065 19.047 1.00 95.00 203 VAL A N 1
ATOM 1515 C CA . VAL A 1 203 ? 0.270 -1.173 19.639 1.00 95.00 203 VAL A CA 1
ATOM 1516 C C . VAL A 1 203 ? -0.142 -1.248 21.109 1.00 95.00 203 VAL A C 1
ATOM 1518 O O . VAL A 1 203 ? 0.012 -0.283 21.861 1.00 95.00 203 VAL A O 1
ATOM 1521 N N . ILE A 1 204 ? -0.666 -2.408 21.518 1.00 97.25 204 ILE A N 1
ATOM 1522 C CA . ILE A 1 204 ? -1.042 -2.695 22.909 1.00 97.25 204 ILE A CA 1
ATOM 1523 C C . ILE A 1 204 ? 0.224 -2.709 23.774 1.00 97.25 204 ILE A C 1
ATOM 1525 O O . ILE A 1 204 ? 1.149 -3.484 23.534 1.00 97.25 204 ILE A O 1
ATOM 1529 N N . GLY A 1 205 ? 0.251 -1.846 24.786 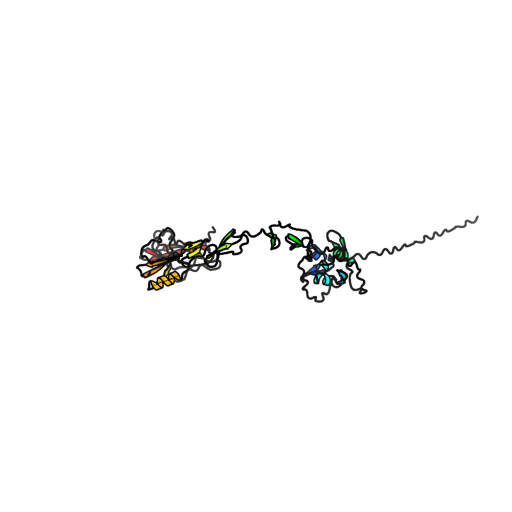1.00 97.44 205 GLY A N 1
ATOM 1530 C CA . GLY A 1 205 ? 1.302 -1.759 25.791 1.00 97.44 205 GLY A CA 1
ATOM 1531 C C . GLY A 1 205 ? 0.981 -2.569 27.048 1.00 97.44 205 GLY A C 1
ATOM 1532 O O . GLY A 1 205 ? 0.316 -3.602 27.013 1.00 97.44 205 GLY A O 1
ATOM 1533 N N . ASN A 1 206 ? 1.460 -2.092 28.196 1.00 97.88 206 ASN A N 1
ATOM 1534 C CA . ASN A 1 206 ? 1.147 -2.702 29.484 1.00 97.88 206 ASN A CA 1
ATOM 1535 C C . ASN A 1 206 ? -0.293 -2.403 29.930 1.00 97.88 206 ASN A C 1
ATOM 1537 O O . ASN A 1 206 ? -0.915 -1.412 29.535 1.00 97.88 206 ASN A O 1
ATOM 1541 N N . MET A 1 207 ? -0.797 -3.263 30.812 1.00 97.75 207 MET A N 1
ATOM 1542 C CA . MET A 1 207 ? -2.088 -3.085 31.464 1.00 97.75 207 MET A CA 1
ATOM 1543 C C . MET A 1 207 ? -2.107 -1.765 32.251 1.00 97.75 207 MET A C 1
ATOM 1545 O O . MET A 1 207 ? -1.187 -1.461 33.013 1.00 97.75 207 MET A O 1
ATOM 1549 N N . LYS A 1 208 ? -3.158 -0.972 32.038 1.00 97.75 208 LYS A N 1
ATOM 1550 C CA . LYS A 1 208 ? -3.446 0.265 32.769 1.00 97.75 208 LYS A CA 1
ATOM 1551 C C . LYS A 1 208 ? -4.243 -0.020 34.039 1.00 97.75 208 LYS A C 1
ATOM 1553 O O . LYS A 1 208 ? -3.962 0.581 35.070 1.00 97.75 208 LYS A O 1
ATOM 1558 N N . SER A 1 209 ? -5.258 -0.878 33.937 1.00 97.81 209 SER A N 1
ATOM 1559 C CA . SER A 1 209 ? -6.131 -1.261 35.048 1.00 97.81 209 SER A CA 1
ATOM 1560 C C . SER A 1 209 ? -6.599 -2.696 34.867 1.00 97.81 209 SER A C 1
ATOM 1562 O O . SER A 1 209 ? -7.189 -3.006 33.835 1.00 97.81 209 SER A O 1
ATOM 1564 N N . ASP A 1 210 ? -6.358 -3.512 35.887 1.00 97.50 210 ASP A N 1
ATOM 1565 C CA . ASP A 1 210 ? -6.868 -4.876 36.033 1.00 97.50 210 ASP A CA 1
ATOM 1566 C C . ASP A 1 210 ? -8.319 -4.802 36.528 1.00 97.50 210 ASP A C 1
ATOM 1568 O O . ASP A 1 210 ? -8.583 -4.246 37.603 1.00 97.50 210 ASP A O 1
ATOM 1572 N N . CYS A 1 211 ? -9.272 -5.258 35.718 1.00 96.50 211 CYS A N 1
ATOM 1573 C CA . CYS A 1 211 ? -10.670 -5.288 36.107 1.00 96.50 211 CYS A CA 1
ATOM 1574 C C . CYS A 1 211 ? -10.923 -6.561 36.914 1.00 96.50 211 CYS A C 1
ATOM 1576 O O . CYS A 1 211 ? -10.883 -7.678 36.406 1.00 96.50 211 CYS A O 1
ATOM 1578 N N . THR A 1 212 ? -11.237 -6.380 38.197 1.00 95.00 212 THR A N 1
ATOM 1579 C CA . THR A 1 212 ? -11.514 -7.501 39.105 1.00 95.00 212 THR A CA 1
ATOM 1580 C C . THR A 1 212 ? -12.668 -8.379 38.607 1.00 95.00 212 THR A C 1
ATOM 1582 O O . THR A 1 212 ? -13.482 -7.969 37.785 1.00 95.00 212 THR A O 1
ATOM 1585 N N . SER A 1 213 ? -12.832 -9.575 39.179 1.00 91.62 213 SER A N 1
ATOM 1586 C CA . SER A 1 213 ? -13.945 -10.480 38.836 1.00 91.62 213 SER A CA 1
ATOM 1587 C C . SER A 1 213 ? -15.348 -9.883 39.058 1.00 91.62 213 SER A C 1
ATOM 1589 O O . SER A 1 213 ? -16.332 -10.359 38.487 1.00 91.62 213 SER A O 1
ATOM 1591 N N . SER A 1 214 ? -15.463 -8.829 39.871 1.00 89.56 214 SER A N 1
ATOM 1592 C CA . SER A 1 214 ? -16.691 -8.053 40.074 1.00 89.56 214 SER A CA 1
ATOM 1593 C C . SER A 1 214 ? -16.830 -6.853 39.133 1.00 89.56 214 SER A C 1
ATOM 1595 O O . SER A 1 214 ? -17.774 -6.087 39.287 1.00 89.56 214 SER A O 1
ATOM 1597 N N . GLN A 1 215 ? -15.931 -6.678 38.169 1.00 93.31 215 GLN A N 1
ATOM 1598 C CA . GLN A 1 215 ? -15.897 -5.568 37.220 1.00 93.31 215 GLN A CA 1
ATOM 1599 C C . GLN A 1 215 ? -15.848 -6.080 35.773 1.00 93.31 215 GLN A C 1
ATOM 1601 O O . GLN A 1 215 ? -15.536 -7.240 35.517 1.00 93.31 215 GLN A O 1
ATOM 1606 N N . THR A 1 216 ? -16.207 -5.222 34.824 1.00 93.38 216 THR A N 1
ATOM 1607 C CA . THR A 1 216 ? -16.035 -5.437 33.380 1.00 93.38 216 THR A CA 1
ATOM 1608 C C . THR A 1 216 ? -15.466 -4.160 32.785 1.00 93.38 216 THR A C 1
ATOM 1610 O O . THR A 1 216 ? -15.861 -3.064 33.185 1.00 93.38 216 THR A O 1
ATOM 1613 N N . CYS A 1 217 ? -14.563 -4.263 31.811 1.00 95.25 217 CYS A N 1
ATOM 1614 C CA . CYS A 1 217 ? -14.133 -3.084 31.072 1.00 95.25 217 CYS A CA 1
ATOM 1615 C C . CYS A 1 217 ? -15.239 -2.585 30.129 1.00 95.25 217 CYS A C 1
ATOM 1617 O O . CYS A 1 217 ? -15.651 -3.283 29.203 1.00 95.25 217 CYS A O 1
ATOM 1619 N N . SER A 1 218 ? -15.710 -1.358 30.347 1.00 93.19 218 SER A N 1
ATOM 1620 C CA . SER A 1 218 ? -16.669 -0.671 29.482 1.00 93.19 218 SER A CA 1
ATOM 1621 C C . SER A 1 218 ? -16.350 0.820 29.434 1.00 93.19 218 SER A C 1
ATOM 1623 O O . SER A 1 218 ? -16.007 1.423 30.449 1.00 93.19 218 SER A O 1
ATOM 1625 N N . GLY A 1 219 ? -16.413 1.428 28.246 1.00 93.44 219 GLY A N 1
ATOM 1626 C CA . GLY A 1 219 ? -16.061 2.843 28.077 1.00 93.44 219 GLY A CA 1
ATOM 1627 C C . GLY A 1 219 ? -14.617 3.166 28.486 1.00 93.44 219 GLY A C 1
ATOM 1628 O O . GLY A 1 219 ? -14.358 4.244 29.016 1.00 93.44 219 GLY A O 1
ATOM 1629 N N . ASN A 1 220 ? -13.684 2.232 28.262 1.00 97.12 220 ASN A N 1
ATOM 1630 C CA . ASN A 1 220 ? -12.262 2.342 28.619 1.00 97.12 220 ASN A CA 1
ATOM 1631 C C . ASN A 1 220 ? -11.992 2.449 30.133 1.00 97.12 220 ASN A C 1
ATOM 1633 O O . ASN A 1 220 ? -10.958 2.983 30.549 1.00 97.12 220 ASN A O 1
ATOM 1637 N N . GLN A 1 221 ? -12.915 1.954 30.960 1.00 96.62 221 GLN A N 1
ATOM 1638 C CA . GLN A 1 221 ? -12.808 1.929 32.418 1.00 96.62 221 GLN A CA 1
ATOM 1639 C C . GLN A 1 221 ? -13.342 0.606 32.971 1.00 96.62 221 GLN A C 1
ATOM 1641 O O . GLN A 1 221 ? -14.252 0.011 32.396 1.00 96.62 221 GLN A O 1
ATOM 1646 N N . CYS A 1 222 ? -12.807 0.159 34.108 1.00 96.19 222 CYS A N 1
ATOM 1647 C CA . CYS A 1 222 ? -13.425 -0.923 34.865 1.00 96.19 222 CYS A CA 1
ATOM 1648 C C . CYS A 1 222 ? -14.698 -0.387 35.515 1.00 96.19 222 CYS A C 1
ATOM 1650 O O . CYS A 1 222 ? -14.640 0.488 36.381 1.00 96.19 222 CYS A O 1
ATOM 1652 N N . VAL A 1 223 ? -15.844 -0.893 35.077 1.00 93.81 223 VAL A N 1
ATOM 1653 C CA . VAL A 1 223 ? -17.131 -0.609 35.700 1.00 93.81 223 VAL A CA 1
ATOM 1654 C C . VAL A 1 223 ? -17.529 -1.807 36.538 1.00 93.81 223 VAL A C 1
ATOM 1656 O O . VAL A 1 223 ? -17.363 -2.949 36.109 1.00 93.81 223 VAL A O 1
ATOM 1659 N N . ASP A 1 224 ? -18.047 -1.558 37.738 1.00 91.38 224 ASP A N 1
ATOM 1660 C CA . ASP A 1 224 ? -18.605 -2.630 38.551 1.00 91.38 224 ASP A CA 1
ATOM 1661 C C . ASP A 1 224 ? -19.678 -3.342 37.741 1.00 91.38 224 ASP A C 1
ATOM 1663 O O . ASP A 1 224 ? -20.598 -2.719 37.194 1.00 91.38 224 ASP A O 1
ATOM 1667 N N . ASN A 1 225 ? -19.560 -4.666 37.684 1.00 80.50 225 ASN A N 1
ATOM 1668 C CA . ASN A 1 225 ? -20.639 -5.524 37.260 1.00 80.50 225 ASN A CA 1
ATOM 1669 C C . ASN A 1 225 ? -21.758 -5.242 38.248 1.00 80.50 225 ASN A C 1
ATOM 1671 O O . ASN A 1 225 ? -21.774 -5.799 39.346 1.00 80.50 225 ASN A O 1
ATOM 1675 N N . LYS A 1 226 ? -22.686 -4.354 37.877 1.00 66.38 226 LYS A N 1
ATOM 1676 C CA . LYS A 1 226 ? -23.966 -4.197 38.559 1.00 66.38 226 LYS A CA 1
ATOM 1677 C C . LYS A 1 226 ? -24.752 -5.484 38.340 1.00 66.38 226 LYS A C 1
ATOM 1679 O O . LYS A 1 226 ? -25.747 -5.519 37.631 1.00 66.38 226 LYS A O 1
ATOM 1684 N N . ARG A 1 227 ? -24.290 -6.564 38.964 1.00 52.62 227 ARG A N 1
ATOM 1685 C CA . ARG A 1 227 ? -25.122 -7.703 39.279 1.00 52.62 227 ARG A CA 1
ATOM 1686 C C . ARG A 1 227 ? -26.175 -7.145 40.213 1.00 52.62 227 ARG A C 1
ATOM 1688 O O . ARG A 1 227 ? -25.847 -6.447 41.175 1.00 52.62 227 ARG A O 1
ATOM 1695 N N . CYS A 1 228 ? -27.436 -7.396 39.894 1.00 52.78 228 CYS A N 1
ATOM 1696 C CA . CYS A 1 228 ? -28.531 -7.161 40.818 1.00 52.78 228 CYS A CA 1
ATOM 1697 C C . CYS A 1 228 ? -28.216 -7.967 42.087 1.00 52.78 228 CYS A C 1
ATOM 1699 O O . CYS A 1 228 ? -28.486 -9.159 42.145 1.00 52.78 228 CYS A O 1
ATOM 1701 N N . GLY A 1 229 ? -27.556 -7.340 43.069 1.00 46.19 229 GLY A N 1
ATOM 1702 C CA . GLY A 1 229 ? -26.937 -8.010 44.222 1.00 46.19 229 GLY A CA 1
ATOM 1703 C C . GLY A 1 229 ? -27.933 -8.664 45.180 1.00 46.19 229 GLY A C 1
ATOM 1704 O O . GLY A 1 229 ? -27.563 -9.136 46.247 1.00 46.19 229 GLY A O 1
ATOM 1705 N N . SER A 1 230 ? -29.213 -8.643 44.838 1.00 47.97 230 SER A N 1
ATOM 1706 C CA . SER A 1 230 ? -30.280 -9.471 45.382 1.00 47.97 230 SER A CA 1
ATOM 1707 C C . SER A 1 230 ? -31.550 -9.147 44.598 1.00 47.97 230 SER A C 1
ATOM 1709 O O . SER A 1 230 ? -31.757 -7.994 44.204 1.00 47.97 230 SER A O 1
ATOM 1711 N N . PHE A 1 231 ? -32.436 -10.129 44.414 1.00 44.72 231 PHE A N 1
ATOM 1712 C CA . PHE A 1 231 ? -33.853 -9.853 44.180 1.00 44.72 231 PHE A CA 1
ATOM 1713 C C . PHE A 1 231 ? -34.410 -9.169 45.439 1.00 44.72 231 PHE A C 1
ATOM 1715 O O . PHE A 1 231 ? -35.081 -9.787 46.259 1.00 44.72 231 PHE A O 1
ATOM 1722 N N . GLN A 1 232 ? -34.115 -7.886 45.654 1.00 45.62 232 GLN A N 1
ATOM 1723 C CA . GLN A 1 232 ? -34.940 -7.106 46.562 1.00 45.62 232 GLN A CA 1
ATOM 1724 C C . GLN A 1 232 ? -36.204 -6.788 45.789 1.00 45.62 232 GLN A C 1
ATOM 1726 O O . GLN A 1 232 ? -36.213 -5.903 44.929 1.00 45.62 232 GLN A O 1
ATOM 1731 N N . SER A 1 233 ? -37.274 -7.533 46.081 1.00 43.81 233 SER A N 1
ATOM 1732 C CA . SER A 1 233 ? -38.614 -7.090 45.728 1.00 43.81 233 SER A CA 1
ATOM 1733 C C . SER A 1 233 ? -38.700 -5.622 46.147 1.00 43.81 233 SER A C 1
ATOM 1735 O O . SER A 1 233 ? -38.515 -5.319 47.328 1.00 43.81 233 SER A O 1
ATOM 1737 N N . ASN A 1 234 ? -38.949 -4.724 45.196 1.00 40.62 234 ASN A N 1
ATOM 1738 C CA . ASN A 1 234 ? -39.302 -3.328 45.453 1.00 40.62 234 ASN A CA 1
ATOM 1739 C C . ASN A 1 234 ? -38.188 -2.252 45.551 1.00 40.62 234 ASN A C 1
ATOM 1741 O O . ASN A 1 234 ? -38.441 -1.195 46.127 1.00 40.62 234 ASN A O 1
ATOM 1745 N N . ARG A 1 235 ? -36.998 -2.409 44.940 1.00 42.38 235 ARG A N 1
ATOM 1746 C CA . ARG A 1 235 ? -36.145 -1.234 44.615 1.00 42.38 235 ARG A CA 1
ATOM 1747 C C . ARG A 1 235 ? -36.014 -0.987 43.113 1.00 42.38 235 ARG A C 1
ATOM 1749 O O . ARG A 1 235 ? -35.122 -1.503 42.453 1.00 42.38 235 ARG A O 1
ATOM 1756 N N . VAL A 1 236 ? -36.925 -0.145 42.626 1.00 45.28 236 VAL A N 1
ATOM 1757 C CA . VAL A 1 236 ? -36.717 0.968 41.684 1.00 45.28 236 VAL A CA 1
ATOM 1758 C C . VAL A 1 236 ? -35.497 0.816 40.764 1.00 45.28 236 VAL A C 1
ATOM 1760 O O . VAL A 1 236 ? -34.419 1.348 41.025 1.00 45.28 236 VAL A O 1
ATOM 1763 N N . CYS A 1 237 ? -35.712 0.170 39.619 1.00 44.94 237 CYS A N 1
ATOM 1764 C CA . CYS A 1 237 ? -34.943 0.446 38.404 1.00 44.94 237 CYS A CA 1
ATOM 1765 C C . CYS A 1 237 ? -35.518 1.662 37.631 1.00 44.94 237 CYS A C 1
ATOM 1767 O O . CYS A 1 237 ? -35.069 1.942 36.519 1.00 44.94 237 CYS A O 1
ATOM 1769 N N . ASP A 1 238 ? -36.474 2.405 38.211 1.00 42.88 238 ASP A N 1
ATOM 1770 C CA . ASP A 1 238 ? -37.324 3.407 37.533 1.00 42.88 238 ASP A CA 1
ATOM 1771 C C . ASP A 1 238 ? -36.689 4.775 37.266 1.00 42.88 238 ASP A C 1
ATOM 1773 O O . ASP A 1 238 ? -37.397 5.764 37.082 1.00 42.88 238 ASP A O 1
ATOM 1777 N N . GLN A 1 239 ? -35.367 4.889 37.182 1.00 39.56 239 GLN A N 1
ATOM 1778 C CA . GLN A 1 239 ? -34.793 6.138 36.679 1.00 39.56 239 GLN A CA 1
ATOM 1779 C C . GLN A 1 239 ? -34.717 6.105 35.144 1.00 39.56 239 GLN A C 1
ATOM 1781 O O . GLN A 1 239 ? -33.685 5.821 34.545 1.00 39.56 239 GLN A O 1
ATOM 1786 N N . GLY A 1 240 ? -35.873 6.362 34.518 1.00 39.22 240 GLY A N 1
ATOM 1787 C CA . GLY A 1 240 ? -35.957 7.295 33.388 1.00 39.22 240 GLY A CA 1
ATOM 1788 C C . GLY A 1 240 ? -35.798 6.794 31.948 1.00 39.22 240 GLY A C 1
ATOM 1789 O O . GLY A 1 240 ? -35.637 7.639 31.073 1.00 39.22 240 GLY A O 1
ATOM 1790 N N . ALA A 1 241 ? -35.863 5.495 31.641 1.00 43.53 241 ALA A N 1
ATOM 1791 C CA . ALA A 1 241 ? -35.859 5.045 30.240 1.00 43.53 241 ALA A CA 1
ATOM 1792 C C . ALA A 1 241 ? -36.916 3.968 29.978 1.00 43.53 241 ALA A C 1
ATOM 1794 O O . ALA A 1 241 ? -37.124 3.109 30.832 1.00 43.53 241 ALA A O 1
ATOM 1795 N N . ASN A 1 242 ? -37.550 4.033 28.799 1.00 46.94 242 ASN A N 1
ATOM 1796 C CA . ASN A 1 242 ? -38.555 3.087 28.305 1.00 46.94 242 ASN A CA 1
ATOM 1797 C C . ASN A 1 242 ? -38.141 1.640 28.615 1.00 46.94 242 ASN A C 1
ATOM 1799 O O . ASN A 1 242 ? -37.153 1.137 28.079 1.00 46.94 242 ASN A O 1
ATOM 1803 N N . VAL A 1 243 ? -38.872 0.998 29.525 1.00 48.81 243 VAL A N 1
ATOM 1804 C CA . VAL A 1 243 ? -38.576 -0.356 29.995 1.00 48.81 243 VAL A CA 1
ATOM 1805 C C . VAL A 1 243 ? -39.224 -1.341 29.029 1.00 48.81 243 VAL A C 1
ATOM 1807 O O . VAL A 1 243 ? -40.447 -1.427 28.953 1.00 48.81 243 VAL A O 1
ATOM 1810 N N . LEU A 1 244 ? -38.405 -2.070 28.273 1.00 54.03 244 LEU A N 1
ATOM 1811 C CA . LEU A 1 244 ? -38.850 -3.260 27.556 1.00 54.03 244 LEU A CA 1
ATOM 1812 C C . LEU A 1 244 ? -38.679 -4.452 28.487 1.00 54.03 244 LEU A C 1
ATOM 1814 O O . LEU A 1 244 ? -37.585 -4.679 29.000 1.00 54.03 244 LEU A O 1
ATOM 1818 N N . TRP A 1 245 ? -39.772 -5.173 28.703 1.00 54.97 245 TRP A N 1
ATOM 1819 C CA . TRP A 1 245 ? -39.812 -6.382 29.507 1.00 54.97 245 TRP A CA 1
ATOM 1820 C C . TRP A 1 245 ? -39.861 -7.588 28.571 1.00 54.97 245 TRP A C 1
ATOM 1822 O O . TRP A 1 245 ? -40.850 -7.784 27.865 1.00 54.97 245 TRP A O 1
ATOM 1832 N N . THR A 1 246 ? -38.818 -8.414 28.569 1.00 61.69 246 THR A N 1
ATOM 1833 C CA . THR A 1 246 ? -38.914 -9.762 27.990 1.00 61.69 246 THR A CA 1
ATOM 1834 C C . THR A 1 246 ? -39.495 -10.678 29.050 1.00 61.69 246 THR A C 1
ATOM 1836 O O . THR A 1 246 ? -38.871 -10.863 30.092 1.00 61.69 246 THR A O 1
ATOM 1839 N N . ARG A 1 247 ? -40.694 -11.220 28.809 1.00 66.00 247 ARG A N 1
ATOM 1840 C CA . ARG A 1 247 ? -41.349 -12.144 29.736 1.00 66.00 247 ARG A CA 1
ATOM 1841 C C . ARG A 1 247 ? -40.904 -13.578 29.463 1.00 66.00 247 ARG A C 1
ATOM 1843 O O . ARG A 1 247 ? -41.145 -14.098 28.377 1.00 66.00 247 ARG A O 1
ATOM 1850 N N . TRP A 1 248 ? -40.326 -14.229 30.466 1.00 74.38 248 TRP A N 1
ATOM 1851 C CA . TRP A 1 248 ? -40.114 -15.675 30.471 1.00 74.38 248 TRP A CA 1
ATOM 1852 C C . TRP A 1 248 ? -41.073 -16.323 31.474 1.00 74.38 248 TRP A C 1
ATOM 1854 O O . TRP A 1 248 ? -41.072 -15.982 32.659 1.00 74.38 248 TRP A O 1
ATOM 1864 N N . ASP A 1 249 ? -41.899 -17.263 31.017 1.00 75.88 249 ASP A N 1
ATOM 1865 C CA . ASP A 1 249 ? -42.822 -18.016 31.877 1.00 75.88 249 ASP A CA 1
ATOM 1866 C C . ASP A 1 249 ? -42.093 -19.200 32.536 1.00 75.88 249 ASP A C 1
ATOM 1868 O O . ASP A 1 249 ? -42.350 -20.370 32.250 1.00 75.88 249 ASP A O 1
ATOM 1872 N N . LEU A 1 250 ? -41.120 -18.889 33.398 1.00 80.19 250 LEU A N 1
ATOM 1873 C CA . LEU A 1 250 ? -40.297 -19.884 34.085 1.00 80.19 250 LEU A CA 1
ATOM 1874 C C . LEU A 1 250 ? -40.847 -20.183 35.490 1.00 80.19 250 LEU A C 1
ATOM 1876 O O . LEU A 1 250 ? -41.140 -19.257 36.247 1.00 80.19 250 LEU A O 1
ATOM 1880 N N . PRO A 1 251 ? -40.972 -21.465 35.884 1.00 78.50 251 PRO A N 1
ATOM 1881 C CA . PRO A 1 251 ? -41.719 -21.836 37.086 1.00 78.50 251 PRO A CA 1
ATOM 1882 C C . PRO A 1 251 ? -40.982 -21.573 38.408 1.00 78.50 251 PRO A C 1
ATOM 1884 O O . PRO A 1 251 ? -41.607 -21.622 39.468 1.00 78.50 251 PRO A O 1
ATOM 1887 N N . SER A 1 252 ? -39.678 -21.275 38.389 1.00 81.44 252 SER A N 1
ATOM 1888 C CA . SER A 1 252 ? -38.895 -21.018 39.604 1.00 81.44 252 SER A CA 1
ATOM 1889 C C . SER A 1 252 ? -37.995 -19.790 39.498 1.00 81.44 252 SER A C 1
ATOM 1891 O O . SER A 1 252 ? -37.527 -19.426 38.422 1.00 81.44 252 SER A O 1
ATOM 1893 N N . GLU A 1 253 ? -37.703 -19.180 40.648 1.00 77.12 253 GLU A N 1
ATOM 1894 C CA . GLU A 1 253 ? -36.764 -18.058 40.764 1.00 77.12 253 GLU A CA 1
ATOM 1895 C C . GLU A 1 253 ? -35.348 -18.432 40.302 1.00 77.12 253 GLU A C 1
ATOM 1897 O O . GLU A 1 253 ? -34.689 -17.641 39.637 1.00 77.12 253 GLU A O 1
ATOM 1902 N N . ALA A 1 254 ? -34.909 -19.666 40.558 1.00 76.06 254 ALA A N 1
ATOM 1903 C CA . ALA A 1 254 ? -33.615 -20.152 40.085 1.00 76.06 254 ALA A CA 1
ATOM 1904 C C . ALA A 1 254 ? -33.543 -20.213 38.549 1.00 76.06 254 ALA A C 1
ATOM 1906 O O . ALA A 1 254 ? -32.553 -19.790 37.959 1.00 76.06 254 ALA A O 1
ATOM 1907 N N . GLN A 1 255 ? -34.604 -20.688 37.885 1.00 79.12 255 GLN A N 1
ATOM 1908 C CA . GLN A 1 255 ? -34.672 -20.695 36.418 1.00 79.12 255 GLN A CA 1
ATOM 1909 C C . GLN A 1 255 ? -34.778 -19.279 35.849 1.00 79.12 255 GLN A C 1
ATOM 1911 O O . GLN A 1 255 ? -34.174 -18.991 34.822 1.00 79.12 255 GLN A O 1
ATOM 1916 N N . CYS A 1 256 ? -35.500 -18.400 36.544 1.00 76.12 256 CYS A N 1
ATOM 1917 C CA . CYS A 1 256 ? -35.602 -16.976 36.242 1.00 76.12 256 CYS A CA 1
ATOM 1918 C C . CYS A 1 256 ? -34.226 -16.307 36.181 1.00 76.12 256 CYS A C 1
ATOM 1920 O O . CYS A 1 256 ? -33.883 -15.650 35.200 1.00 76.12 256 CYS A O 1
ATOM 1922 N N . LEU A 1 257 ? -33.434 -16.513 37.237 1.00 74.19 257 LEU A N 1
ATOM 1923 C CA . LEU A 1 257 ? -32.093 -15.967 37.359 1.00 74.19 257 LEU A CA 1
ATOM 1924 C C . LEU A 1 257 ? -31.175 -16.548 36.284 1.00 74.19 257 LEU A C 1
ATOM 1926 O O . LEU A 1 257 ? -30.523 -15.788 35.583 1.00 74.19 257 LEU A O 1
ATOM 1930 N N . ALA A 1 258 ? -31.200 -17.868 36.086 1.00 77.56 258 ALA A N 1
ATOM 1931 C CA . ALA A 1 258 ? -30.372 -18.529 35.081 1.00 77.56 258 ALA A CA 1
ATOM 1932 C C . ALA A 1 258 ? -30.675 -18.055 33.648 1.00 77.56 258 ALA A C 1
ATOM 1934 O O . ALA A 1 258 ? -29.751 -17.812 32.877 1.00 77.56 258 ALA A O 1
ATOM 1935 N N . ALA A 1 259 ? -31.953 -17.897 33.284 1.00 75.81 259 ALA A N 1
ATOM 1936 C CA . ALA A 1 259 ? -32.338 -17.395 31.964 1.00 75.81 259 ALA A CA 1
ATOM 1937 C C . ALA A 1 259 ? -31.923 -15.934 31.760 1.00 75.81 259 ALA A C 1
ATOM 1939 O O . ALA A 1 259 ? -31.487 -15.562 30.676 1.00 75.81 259 ALA A O 1
ATOM 1940 N N . CYS A 1 260 ? -32.019 -15.127 32.813 1.00 75.25 260 CYS A N 1
ATOM 1941 C CA . CYS A 1 260 ? -31.621 -13.731 32.775 1.00 75.25 260 CYS A CA 1
ATOM 1942 C C . CYS A 1 260 ? -30.093 -13.555 32.710 1.00 75.25 260 CYS A C 1
ATOM 1944 O O . CYS A 1 260 ? -29.607 -12.758 31.920 1.00 75.25 260 CYS A O 1
ATOM 1946 N N . GLU A 1 261 ? -29.326 -14.328 33.485 1.00 73.44 261 GLU A N 1
ATOM 1947 C CA . GLU A 1 261 ? -27.854 -14.323 33.449 1.00 73.44 261 GLU A CA 1
ATOM 1948 C C . GLU A 1 261 ? -27.295 -14.872 32.127 1.00 73.44 261 GLU A C 1
ATOM 1950 O O . GLU A 1 261 ? -26.192 -14.504 31.724 1.00 73.44 261 GLU A O 1
ATOM 1955 N N . ALA A 1 262 ? -28.051 -15.734 31.442 1.00 73.50 262 ALA A N 1
ATOM 1956 C CA . ALA A 1 262 ? -27.711 -16.227 30.112 1.00 73.50 262 ALA A CA 1
ATOM 1957 C C . ALA A 1 262 ? -28.012 -15.213 28.992 1.00 73.50 262 ALA A C 1
ATOM 1959 O O . ALA A 1 262 ? -27.454 -15.337 27.899 1.00 73.50 262 ALA A O 1
ATOM 1960 N N . ASP A 1 263 ? -28.876 -14.221 29.233 1.00 70.62 263 ASP A N 1
ATOM 1961 C CA . ASP A 1 263 ? -29.242 -13.213 28.242 1.00 70.62 263 ASP A CA 1
ATOM 1962 C C . ASP A 1 263 ? -28.343 -11.974 28.365 1.00 70.62 263 ASP A C 1
ATOM 1964 O O . ASP A 1 263 ? -28.586 -11.063 29.157 1.00 70.62 263 ASP A O 1
ATOM 1968 N N . SER A 1 264 ? -27.312 -11.904 27.518 1.00 67.62 264 SER A N 1
ATOM 1969 C CA . SER A 1 264 ? -26.365 -10.781 27.474 1.00 67.62 264 SER A CA 1
ATOM 1970 C C . SER A 1 264 ? -27.003 -9.427 27.139 1.00 67.62 264 SER A C 1
ATOM 1972 O O . SER A 1 264 ? -26.341 -8.395 27.252 1.00 67.62 264 SER A O 1
ATOM 1974 N N . SER A 1 265 ? -28.256 -9.406 26.674 1.00 64.31 265 SER A N 1
ATOM 1975 C CA . SER A 1 265 ? -28.982 -8.164 26.411 1.00 64.31 265 SER A CA 1
ATOM 1976 C C . SER A 1 265 ? -29.617 -7.572 27.670 1.00 64.31 265 SER A C 1
ATOM 1978 O O . SER A 1 265 ? -29.962 -6.388 27.665 1.00 64.31 265 SER A O 1
ATOM 1980 N N . VAL A 1 266 ? -29.724 -8.348 28.755 1.00 65.44 266 VAL A N 1
ATOM 1981 C CA . VAL A 1 266 ? -30.447 -7.993 29.975 1.00 65.44 266 VAL A CA 1
ATOM 1982 C C . VAL A 1 266 ? -29.496 -7.551 31.089 1.00 65.44 266 VAL A C 1
ATOM 1984 O O . VAL A 1 266 ? -28.541 -8.224 31.452 1.00 65.44 266 VAL A O 1
ATOM 1987 N N . VAL A 1 267 ? -29.775 -6.376 31.648 1.00 63.69 267 VAL A N 1
ATOM 1988 C CA . VAL A 1 267 ? -28.984 -5.712 32.694 1.00 63.69 267 VAL A CA 1
ATOM 1989 C C . VAL A 1 267 ? -29.588 -5.922 34.080 1.00 63.69 267 VAL A C 1
ATOM 1991 O O . VAL A 1 267 ? -28.861 -5.961 35.069 1.00 63.69 267 VAL A O 1
ATOM 1994 N N . CYS A 1 268 ? -30.915 -6.056 34.170 1.00 67.25 268 CYS A N 1
ATOM 1995 C CA . CYS A 1 268 ? -31.606 -6.273 35.440 1.00 67.25 268 CYS A CA 1
ATOM 1996 C C . CYS A 1 268 ? -32.677 -7.352 35.314 1.00 67.25 268 CYS A C 1
ATOM 1998 O O . CYS A 1 268 ? -33.439 -7.332 34.350 1.00 67.25 268 CYS A O 1
ATOM 2000 N N . CYS A 1 269 ? -32.790 -8.214 36.326 1.00 69.50 269 CYS A N 1
ATOM 2001 C CA . CYS A 1 269 ? -33.801 -9.268 36.407 1.00 69.50 269 CYS A CA 1
ATOM 2002 C C . CYS A 1 269 ? -34.844 -8.922 37.473 1.00 69.50 269 CYS A C 1
ATOM 2004 O O . CYS A 1 269 ? -34.504 -8.499 38.579 1.00 69.50 269 CYS A O 1
ATOM 2006 N N . HIS A 1 270 ? -36.115 -9.152 37.167 1.00 74.31 270 HIS A N 1
ATOM 2007 C CA . HIS A 1 270 ? -37.226 -9.028 38.099 1.00 74.31 270 HIS A CA 1
ATOM 2008 C C . HIS A 1 270 ? -38.115 -10.267 38.002 1.00 74.31 270 HIS A C 1
ATOM 2010 O O . HIS A 1 270 ? -38.387 -10.751 36.906 1.00 74.31 270 HIS A O 1
ATOM 2016 N N . ARG A 1 271 ? -38.587 -10.772 39.144 1.00 69.00 271 ARG A N 1
ATOM 2017 C CA . ARG A 1 271 ? -39.653 -11.772 39.188 1.00 69.00 271 ARG A CA 1
ATOM 2018 C C . ARG A 1 271 ? -40.902 -11.110 39.740 1.00 69.00 271 ARG A C 1
ATOM 2020 O O . ARG A 1 271 ? -40.898 -10.612 40.865 1.00 69.00 271 ARG A O 1
ATOM 2027 N N . GLU A 1 272 ? -41.950 -11.100 38.937 1.00 70.56 272 GLU A N 1
ATOM 2028 C CA . GLU A 1 272 ? -43.242 -10.570 39.336 1.00 70.56 272 GLU A CA 1
ATOM 2029 C C . GLU A 1 272 ? -43.920 -11.496 40.353 1.00 70.56 272 GLU A C 1
ATOM 2031 O O . GLU A 1 272 ? -43.694 -12.710 40.385 1.00 70.56 272 GLU A O 1
ATOM 2036 N N . SER A 1 273 ? -44.846 -10.942 41.139 1.00 73.31 273 SER A N 1
ATOM 2037 C CA . SER A 1 273 ? -45.738 -11.728 42.006 1.00 73.31 273 SER A CA 1
ATOM 2038 C C . SER A 1 273 ? -46.617 -12.714 41.223 1.00 73.31 273 SER A C 1
ATOM 2040 O O . SER A 1 273 ? -47.084 -13.699 41.789 1.00 73.31 273 SER A O 1
ATOM 2042 N N . SER A 1 274 ? -46.799 -12.478 39.919 1.00 70.69 274 SER A N 1
ATOM 2043 C CA . SER A 1 274 ? -47.475 -13.368 38.969 1.00 70.69 274 SER A CA 1
ATOM 2044 C C . SER A 1 274 ? -46.684 -14.651 38.663 1.00 70.69 274 SER A C 1
ATOM 2046 O O . SER A 1 274 ? -47.206 -15.553 38.011 1.00 70.69 274 SER A O 1
ATOM 2048 N N . GLY A 1 275 ? -45.429 -14.741 39.117 1.00 66.12 275 GLY A N 1
ATOM 2049 C CA . GLY A 1 275 ? -44.502 -15.822 38.788 1.00 66.12 275 GLY A CA 1
ATOM 2050 C C . GLY A 1 275 ? -43.732 -15.601 37.485 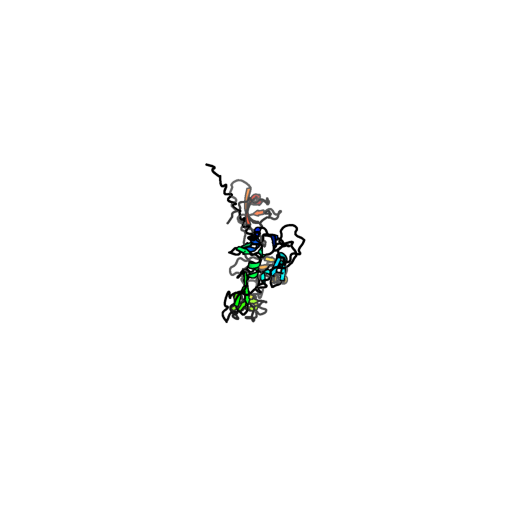1.00 66.12 275 GLY A C 1
ATOM 2051 O O . GLY A 1 275 ? -42.823 -16.378 37.208 1.00 66.12 275 GLY A O 1
ATOM 2052 N N . ALA A 1 276 ? -44.047 -14.547 36.726 1.00 67.94 276 ALA A N 1
ATOM 2053 C CA . ALA A 1 276 ? -43.362 -14.193 35.491 1.00 67.94 276 ALA A CA 1
ATOM 2054 C C . ALA A 1 276 ? -41.971 -13.593 35.745 1.00 67.94 276 ALA A C 1
ATOM 2056 O O . ALA A 1 276 ? -41.754 -12.862 36.714 1.00 67.94 276 ALA A O 1
ATOM 2057 N N . CYS A 1 277 ? -41.037 -13.882 34.845 1.00 71.69 277 CYS A N 1
ATOM 2058 C CA . CYS A 1 277 ? -39.683 -13.342 34.855 1.00 71.69 277 CYS A CA 1
ATOM 2059 C C . CYS A 1 277 ? -39.550 -12.249 33.816 1.00 71.69 277 CYS A C 1
ATOM 2061 O O . CYS A 1 277 ? -39.971 -12.452 32.682 1.00 71.69 277 CYS A O 1
ATOM 2063 N N . ALA A 1 278 ? -38.952 -11.124 34.185 1.00 68.19 278 ALA A N 1
ATOM 2064 C CA . ALA A 1 278 ? -38.859 -9.968 33.321 1.00 68.19 278 ALA A CA 1
ATOM 2065 C C . ALA A 1 278 ? -37.457 -9.337 33.398 1.00 68.19 278 ALA A C 1
ATOM 2067 O O . ALA A 1 278 ? -36.924 -9.112 34.486 1.00 68.19 278 ALA A O 1
ATOM 2068 N N . GLY A 1 279 ? -36.842 -9.095 32.239 1.00 66.06 279 GLY A N 1
ATOM 2069 C CA . GLY A 1 279 ? -35.494 -8.531 32.112 1.00 66.06 279 GLY A CA 1
ATOM 2070 C C . GLY A 1 279 ? -35.487 -7.123 31.511 1.00 66.06 279 GLY A C 1
ATOM 2071 O O . GLY A 1 279 ? -36.223 -6.885 30.557 1.00 66.06 279 GLY A O 1
ATOM 2072 N N . ARG A 1 280 ? -34.661 -6.198 32.027 1.00 67.44 280 ARG A N 1
ATOM 2073 C CA . ARG A 1 280 ? -34.434 -4.862 31.431 1.00 67.44 280 ARG A CA 1
ATOM 2074 C C . ARG A 1 280 ? -33.232 -4.877 30.493 1.00 67.44 280 ARG A C 1
ATOM 2076 O O . ARG A 1 280 ? -32.134 -5.187 30.939 1.00 67.44 280 ARG A O 1
ATOM 2083 N N . GLY A 1 281 ? -33.412 -4.436 29.249 1.00 58.59 281 GLY A N 1
ATOM 2084 C CA . GLY A 1 281 ? -32.328 -4.323 28.268 1.00 58.59 281 GLY A CA 1
ATOM 2085 C C . GLY A 1 281 ? -31.295 -3.217 28.554 1.00 58.59 281 GLY A C 1
ATOM 2086 O O . GLY A 1 281 ? -31.625 -2.185 29.147 1.00 58.59 281 GLY A O 1
ATOM 2087 N N . SER A 1 282 ? -30.049 -3.401 28.104 1.00 53.75 282 SER A N 1
ATOM 2088 C CA . SER A 1 282 ? -29.015 -2.351 28.128 1.00 53.75 282 SER A CA 1
ATOM 2089 C C . SER A 1 282 ? -29.331 -1.273 27.080 1.00 53.75 282 SER A C 1
ATOM 2091 O O . SER A 1 282 ? -29.618 -1.570 25.918 1.00 53.75 282 SER A O 1
ATOM 2093 N N . GLY A 1 283 ? -29.328 -0.003 27.502 1.00 48.09 283 GLY A N 1
ATOM 2094 C CA . GLY A 1 283 ? -29.838 1.149 26.743 1.00 48.09 283 GLY A CA 1
ATOM 2095 C C . GLY A 1 283 ? -29.108 1.504 25.440 1.00 48.09 283 GLY A C 1
ATOM 2096 O O . GLY A 1 283 ? -29.381 2.558 24.878 1.00 48.09 283 GLY A O 1
ATOM 2097 N N . THR A 1 284 ? -28.192 0.667 24.948 1.00 45.47 284 THR A N 1
ATOM 2098 C CA . THR A 1 284 ? -27.526 0.846 23.647 1.00 45.47 284 THR A CA 1
ATOM 2099 C C . THR A 1 284 ? -28.198 0.075 22.509 1.00 45.47 284 THR A C 1
ATOM 2101 O O . THR A 1 284 ? -27.866 0.293 21.345 1.00 45.47 284 THR A O 1
ATOM 2104 N N . SER A 1 285 ? -29.183 -0.777 22.805 1.00 38.34 285 SER A N 1
ATOM 2105 C CA . SER A 1 285 ? -29.980 -1.447 21.772 1.00 38.34 285 SER A CA 1
ATOM 2106 C C . SER A 1 285 ? -31.122 -0.533 21.323 1.00 38.34 285 SER A C 1
ATOM 2108 O O . SER A 1 285 ? -32.140 -0.412 22.003 1.00 38.34 285 SER A O 1
ATOM 2110 N N . ILE A 1 286 ? -30.952 0.141 20.181 1.00 35.91 286 ILE A N 1
ATOM 2111 C CA . ILE A 1 286 ? -32.008 0.955 19.564 1.00 35.91 286 ILE A CA 1
ATOM 2112 C C . ILE A 1 286 ? -33.161 0.030 19.154 1.00 35.91 286 ILE A C 1
ATOM 2114 O O . ILE A 1 286 ? -33.027 -0.771 18.229 1.00 35.91 286 ILE A O 1
ATOM 2118 N N . ILE A 1 287 ? -34.308 0.160 19.821 1.00 37.66 287 ILE A N 1
ATOM 2119 C CA . ILE A 1 287 ? -35.544 -0.539 19.458 1.00 37.66 287 ILE A CA 1
ATOM 2120 C C . ILE A 1 287 ? -36.618 0.520 19.190 1.00 37.66 287 ILE A C 1
ATOM 2122 O O . ILE A 1 287 ? -37.059 1.226 20.094 1.00 37.66 287 ILE A O 1
ATOM 2126 N N . TYR A 1 288 ? -37.008 0.652 17.920 1.00 38.12 288 TYR A N 1
ATOM 2127 C CA . TYR A 1 288 ? -38.060 1.562 17.463 1.00 38.12 288 TYR A CA 1
ATOM 2128 C C . TYR A 1 288 ? -39.453 0.974 17.730 1.00 38.12 288 TYR A C 1
ATOM 2130 O O . TYR A 1 288 ? -39.689 -0.205 17.463 1.00 38.12 288 TYR A O 1
ATOM 2138 N N . SER A 1 289 ? -40.385 1.807 18.207 1.00 33.97 289 SER A N 1
ATOM 2139 C CA . SER A 1 289 ? -41.807 1.468 18.334 1.00 33.97 289 SER A CA 1
ATOM 2140 C C . SER A 1 289 ? -42.553 1.733 17.025 1.00 33.97 289 SER A C 1
ATOM 2142 O O . SER A 1 289 ? -42.375 2.796 16.433 1.00 33.97 289 SER A O 1
ATOM 2144 N N . SER A 1 290 ? -43.464 0.850 16.626 1.00 39.94 290 SER A N 1
ATOM 2145 C CA . SER A 1 290 ? -44.541 1.186 15.688 1.00 39.94 290 SER A CA 1
ATOM 2146 C C . SER A 1 290 ? -45.823 1.450 16.470 1.00 39.94 290 SER A C 1
ATOM 2148 O O . SER A 1 290 ? -46.214 0.636 17.307 1.00 39.94 290 SER A O 1
ATOM 2150 N N . VAL A 1 291 ? -46.486 2.570 16.193 1.00 39.22 291 VAL A N 1
ATOM 2151 C CA . VAL A 1 291 ? -47.738 2.952 16.850 1.00 39.22 291 VAL A CA 1
ATOM 2152 C C . VAL A 1 291 ? -48.900 2.566 15.940 1.00 39.22 291 VAL A C 1
ATOM 2154 O O . VAL A 1 291 ? -48.970 3.010 14.797 1.00 39.22 291 VAL A O 1
ATOM 2157 N N . THR A 1 292 ? -49.841 1.775 16.452 1.00 41.09 292 THR A N 1
ATOM 2158 C CA . THR A 1 292 ? -51.142 1.587 15.799 1.00 41.09 292 THR A CA 1
ATOM 2159 C C . THR A 1 292 ? -52.112 2.606 16.386 1.00 41.09 292 THR A C 1
ATOM 2161 O O . THR A 1 292 ? -52.479 2.500 17.554 1.00 41.09 292 THR A O 1
ATOM 2164 N N . GLN A 1 293 ? -52.492 3.626 15.614 1.00 42.72 293 GLN A N 1
ATOM 2165 C CA . GLN A 1 293 ? -53.569 4.548 15.982 1.00 42.72 293 GLN A CA 1
ATOM 2166 C C . GLN A 1 293 ? -54.817 4.184 15.181 1.00 42.72 293 GLN A C 1
ATOM 2168 O O . GLN A 1 293 ? -54.831 4.291 13.956 1.00 42.72 293 GLN A O 1
ATOM 2173 N N . ALA A 1 294 ? -55.880 3.779 15.876 1.00 41.19 294 ALA A N 1
ATOM 2174 C CA . ALA A 1 294 ? -57.195 3.659 15.268 1.00 41.19 294 ALA A CA 1
ATOM 2175 C C . ALA A 1 294 ? -57.668 5.060 14.846 1.00 41.19 294 ALA A C 1
ATOM 2177 O O . ALA A 1 294 ? -58.063 5.870 15.685 1.00 41.19 294 ALA A O 1
ATOM 2178 N N . ALA A 1 295 ? -57.590 5.356 13.549 1.00 39.31 295 ALA A N 1
ATOM 2179 C CA . ALA A 1 295 ? -58.179 6.557 12.983 1.00 39.31 295 ALA A CA 1
ATOM 2180 C C . ALA A 1 295 ? -59.703 6.386 12.951 1.00 39.31 295 ALA A C 1
ATOM 2182 O O . ALA A 1 295 ? -60.228 5.625 12.147 1.00 39.31 295 ALA A O 1
ATOM 2183 N N . ASP A 1 296 ? -60.356 7.069 13.885 1.00 46.44 296 ASP A N 1
ATOM 2184 C CA . ASP A 1 296 ? -61.727 7.580 13.852 1.00 46.44 296 ASP A CA 1
ATOM 2185 C C . ASP A 1 296 ? -62.798 6.703 13.161 1.00 46.44 296 ASP A C 1
ATOM 2187 O O . ASP A 1 296 ? -62.901 6.615 11.935 1.00 46.44 296 ASP A O 1
ATOM 2191 N N . CYS A 1 297 ? -63.681 6.094 13.962 1.00 41.47 297 CYS A N 1
ATOM 2192 C CA . CYS A 1 297 ? -64.885 5.401 13.485 1.00 41.47 297 CYS A CA 1
ATOM 2193 C C . CYS A 1 297 ? -65.986 6.411 13.109 1.00 41.47 297 CYS A C 1
ATOM 2195 O O . CYS A 1 297 ? -67.090 6.372 13.650 1.00 41.47 297 CYS A O 1
ATOM 2197 N N . GLY A 1 298 ? -65.680 7.343 12.211 1.00 46.56 298 GLY A N 1
ATOM 2198 C CA . GLY A 1 298 ? -66.570 8.438 11.848 1.00 46.56 298 GLY A CA 1
ATOM 2199 C C . GLY A 1 298 ? -67.295 8.213 10.527 1.00 46.56 298 GLY A C 1
ATOM 2200 O O . GLY A 1 298 ? -66.903 8.814 9.538 1.00 46.56 298 GLY A O 1
ATOM 2201 N N . LEU A 1 299 ? -68.371 7.414 10.504 1.00 42.06 299 LEU A N 1
ATOM 2202 C CA . LEU A 1 299 ? -69.505 7.639 9.589 1.00 42.06 299 LEU A CA 1
ATOM 2203 C C . LEU A 1 299 ? -70.828 7.171 10.230 1.00 42.06 299 LEU A C 1
ATOM 2205 O O . LEU A 1 299 ? -70.874 6.095 10.831 1.00 42.06 299 LEU A O 1
ATOM 2209 N N . PRO A 1 300 ? -71.920 7.949 10.100 1.00 48.28 300 PRO A N 1
ATOM 2210 C CA . PRO A 1 300 ? -73.221 7.583 10.636 1.00 48.28 300 PRO A CA 1
ATOM 2211 C C . PRO A 1 300 ? -73.881 6.523 9.735 1.00 48.28 300 PRO A C 1
ATOM 2213 O O . PRO A 1 300 ? -73.906 6.663 8.518 1.00 48.28 300 PRO A O 1
ATOM 2216 N N . SER A 1 301 ? -74.423 5.474 10.362 1.00 56.88 301 SER A N 1
ATOM 2217 C CA . SER A 1 301 ? -75.328 4.443 9.812 1.00 56.88 301 SER A CA 1
ATOM 2218 C C . SER A 1 301 ? -74.775 3.236 9.028 1.00 56.88 301 SER A C 1
ATOM 2220 O O . SER A 1 301 ? -75.532 2.620 8.281 1.00 56.88 301 SER A O 1
ATOM 2222 N N . GLY A 1 302 ? -73.529 2.795 9.238 1.00 61.81 302 GLY A N 1
ATOM 2223 C CA . GLY A 1 302 ? -73.054 1.510 8.691 1.00 61.81 302 GLY A CA 1
ATOM 2224 C C . GLY A 1 302 ? -72.201 0.700 9.669 1.00 61.81 302 GLY A C 1
ATOM 2225 O O . GLY A 1 302 ? -71.346 1.258 10.344 1.00 61.81 302 GLY A O 1
ATOM 2226 N N . ASN A 1 303 ? -72.373 -0.630 9.709 1.00 74.00 303 ASN A N 1
ATOM 2227 C CA . ASN A 1 303 ? -71.539 -1.554 10.506 1.00 74.00 303 ASN A CA 1
ATOM 2228 C C . ASN A 1 303 ? -70.092 -1.682 9.984 1.00 74.00 303 ASN A C 1
ATOM 2230 O O . ASN A 1 303 ? -69.411 -2.639 10.336 1.00 74.00 303 ASN A O 1
ATOM 2234 N N . SER A 1 304 ? -69.623 -0.781 9.121 1.00 71.81 304 SER A N 1
ATOM 2235 C CA . SER A 1 304 ? -68.267 -0.772 8.572 1.00 71.81 304 SER A CA 1
ATOM 2236 C C . SER A 1 304 ? -67.355 0.122 9.403 1.00 71.81 304 SER A C 1
ATOM 2238 O O . SER A 1 304 ? -67.735 1.227 9.778 1.00 71.81 304 SER A O 1
ATOM 2240 N N . CYS A 1 305 ? -66.130 -0.322 9.632 1.00 70.38 305 CYS A N 1
ATOM 2241 C CA . CYS A 1 305 ? -65.102 0.442 10.326 1.00 70.38 305 CYS A CA 1
ATOM 2242 C C . CYS A 1 305 ? -63.775 0.293 9.579 1.00 70.38 305 CYS A C 1
ATOM 2244 O O . CYS A 1 305 ? -63.611 -0.634 8.791 1.00 70.38 305 CYS A O 1
ATOM 2246 N N . THR A 1 306 ? -62.846 1.227 9.766 1.00 69.69 306 THR A N 1
ATOM 2247 C CA . THR A 1 306 ? -61.540 1.189 9.097 1.00 69.69 306 THR A CA 1
ATOM 2248 C C . THR A 1 306 ? -60.438 1.281 10.140 1.00 69.69 306 THR A C 1
ATOM 2250 O O . THR A 1 306 ? -60.462 2.188 10.964 1.00 69.69 306 THR A O 1
ATOM 2253 N N . ALA A 1 307 ? -59.486 0.352 10.115 1.00 66.12 307 ALA A N 1
ATOM 2254 C CA . ALA A 1 307 ? -58.294 0.386 10.951 1.00 66.12 307 ALA A CA 1
ATOM 2255 C C . ALA A 1 307 ? -57.096 0.830 10.111 1.00 66.12 307 ALA A C 1
ATOM 2257 O O . ALA A 1 307 ? -56.942 0.404 8.966 1.00 66.12 307 ALA A O 1
ATOM 2258 N N . THR A 1 308 ? -56.243 1.673 10.686 1.00 63.38 308 THR A N 1
ATOM 2259 C CA . THR A 1 308 ? -54.976 2.078 10.075 1.00 63.38 308 THR A CA 1
ATOM 2260 C C . THR A 1 308 ? -53.845 1.626 10.989 1.00 63.38 308 THR A C 1
ATOM 2262 O O . THR A 1 308 ? -53.872 1.908 12.186 1.00 63.38 308 THR A O 1
ATOM 2265 N N . TYR A 1 309 ? -52.851 0.931 10.448 1.00 65.00 309 TYR A N 1
ATOM 2266 C CA . TYR A 1 309 ? -51.668 0.504 11.195 1.00 65.00 309 TYR A CA 1
ATOM 2267 C C . TYR A 1 309 ? -50.413 0.694 10.354 1.00 65.00 309 TYR A C 1
ATOM 2269 O O . TYR A 1 309 ? -50.465 0.658 9.128 1.00 65.00 309 TYR A O 1
ATOM 2277 N N . GLN A 1 310 ? -49.272 0.915 11.001 1.00 60.12 310 GLN A N 1
ATOM 2278 C CA . GLN A 1 310 ? -47.989 0.949 10.308 1.00 60.12 310 GLN A CA 1
ATOM 2279 C C . GLN A 1 310 ? -47.329 -0.422 10.396 1.00 60.12 310 GLN A C 1
ATOM 2281 O O . GLN A 1 310 ? -47.039 -0.906 11.489 1.00 60.12 310 GLN A O 1
ATOM 2286 N N . ALA A 1 311 ? -47.095 -1.042 9.243 1.00 54.91 311 ALA A N 1
ATOM 2287 C CA . ALA A 1 311 ? -46.374 -2.297 9.124 1.00 54.91 311 ALA A CA 1
ATOM 2288 C C . ALA A 1 311 ? -44.955 -2.057 8.601 1.00 54.91 311 ALA A C 1
ATOM 2290 O O . ALA A 1 311 ? -44.659 -1.084 7.906 1.00 54.91 311 ALA A O 1
ATOM 2291 N N . LYS A 1 312 ? -44.062 -2.973 8.951 1.00 57.25 312 LYS A N 1
ATOM 2292 C CA . LYS A 1 312 ? -42.640 -2.920 8.626 1.00 57.25 312 LYS A CA 1
ATOM 2293 C C . LYS A 1 312 ? -42.341 -3.953 7.542 1.00 57.25 312 LYS A C 1
ATOM 2295 O O . LYS A 1 312 ? -42.721 -5.110 7.707 1.00 57.25 312 LYS A O 1
ATOM 2300 N N . VAL A 1 313 ? -41.671 -3.562 6.456 1.00 49.78 313 VAL A N 1
ATOM 2301 C CA . VAL A 1 313 ? -41.371 -4.461 5.320 1.00 49.78 313 VAL A CA 1
ATOM 2302 C C . VAL A 1 313 ? -39.885 -4.463 4.980 1.00 49.78 313 VAL A C 1
ATOM 2304 O O . VAL A 1 313 ? -39.209 -3.439 5.105 1.00 49.78 313 VAL A O 1
ATOM 2307 N N . TYR A 1 314 ? -39.388 -5.615 4.524 1.00 49.31 314 TYR A N 1
ATOM 2308 C CA . TYR A 1 314 ? -38.045 -5.755 3.962 1.00 49.31 314 TYR A CA 1
ATOM 2309 C C . TYR A 1 314 ? -38.044 -5.409 2.470 1.00 49.31 314 TYR A C 1
ATOM 2311 O O . TYR A 1 314 ? -39.011 -5.672 1.751 1.00 49.31 314 TYR A O 1
ATOM 2319 N N . TRP A 1 315 ? -36.930 -4.860 1.984 1.00 44.34 315 TRP A N 1
ATOM 2320 C CA . TRP A 1 315 ? -36.718 -4.667 0.551 1.00 44.34 315 TRP A CA 1
ATOM 2321 C C . TRP A 1 315 ? -36.756 -6.015 -0.181 1.00 44.34 315 TRP A C 1
ATOM 2323 O O . TRP A 1 315 ? -36.003 -6.929 0.143 1.00 44.34 315 TRP A O 1
ATOM 2333 N N . GLY A 1 316 ? -37.643 -6.133 -1.171 1.00 45.44 316 GLY A N 1
ATOM 2334 C CA . GLY A 1 316 ? -37.769 -7.329 -2.010 1.00 45.44 316 GLY A CA 1
ATOM 2335 C C . GLY A 1 316 ? -38.709 -8.423 -1.489 1.00 45.44 316 GLY A C 1
ATOM 2336 O O . GLY A 1 316 ? -38.864 -9.434 -2.171 1.00 45.44 316 GLY A O 1
ATOM 2337 N N . THR A 1 317 ? -39.384 -8.242 -0.346 1.00 46.62 317 THR A N 1
ATOM 2338 C CA . THR A 1 317 ? -40.434 -9.170 0.114 1.00 46.62 317 THR A CA 1
ATOM 2339 C C . THR A 1 317 ? -41.826 -8.551 -0.016 1.00 46.62 317 THR A C 1
ATOM 2341 O O . THR A 1 317 ? -42.014 -7.346 0.151 1.00 46.62 317 THR A O 1
ATOM 2344 N N . LYS A 1 318 ? -42.838 -9.369 -0.344 1.00 47.81 318 LYS A N 1
ATOM 2345 C CA . LYS A 1 318 ? -44.237 -8.921 -0.265 1.00 47.81 318 LYS A CA 1
ATOM 2346 C C . LYS A 1 318 ? -44.604 -8.757 1.216 1.00 47.81 318 LYS A C 1
ATOM 2348 O O . LYS A 1 318 ? -44.333 -9.688 1.975 1.00 47.81 318 LYS A O 1
ATOM 2353 N N . PRO A 1 319 ? -45.233 -7.642 1.631 1.00 46.22 319 PRO A N 1
ATOM 2354 C CA . PRO A 1 319 ? -45.707 -7.488 3.000 1.00 46.22 319 PRO A CA 1
ATOM 2355 C C . PRO A 1 319 ? -46.723 -8.591 3.285 1.00 46.22 319 PRO A C 1
ATOM 2357 O O . PRO A 1 319 ? -47.758 -8.676 2.630 1.00 46.22 319 PRO A O 1
ATOM 2360 N N . TRP A 1 320 ? -46.388 -9.479 4.213 1.00 44.78 320 TRP A N 1
ATOM 2361 C CA . TRP A 1 320 ? -47.283 -10.517 4.700 1.00 44.78 320 TRP A CA 1
ATOM 2362 C C . TRP A 1 320 ? -47.315 -10.418 6.222 1.00 44.78 320 TRP A C 1
ATOM 2364 O O . TRP A 1 320 ? -46.304 -10.720 6.859 1.00 44.78 320 TRP A O 1
ATOM 2374 N N . PRO A 1 321 ? -48.436 -10.003 6.828 1.00 45.56 321 PRO A N 1
ATOM 2375 C CA . PRO A 1 321 ? -48.684 -10.344 8.218 1.00 45.56 321 PRO A CA 1
ATOM 2376 C C . PRO A 1 321 ? -48.901 -11.867 8.331 1.00 45.56 321 PRO A C 1
ATOM 2378 O O . PRO A 1 321 ? -49.232 -12.523 7.332 1.00 45.56 321 PRO A O 1
ATOM 2381 N N . PRO A 1 322 ? -48.685 -12.472 9.515 1.00 40.88 322 PRO A N 1
ATOM 2382 C CA . PRO A 1 322 ? -49.036 -13.867 9.737 1.00 40.88 322 PRO A CA 1
ATOM 2383 C C . PRO A 1 322 ? -50.525 -14.055 9.431 1.00 40.88 322 PRO A C 1
ATOM 2385 O O . PRO A 1 322 ? -51.388 -13.529 10.131 1.00 40.88 322 PRO A O 1
ATOM 2388 N N . ARG A 1 323 ? -50.823 -14.796 8.357 1.00 43.38 323 ARG A N 1
ATOM 2389 C CA . ARG A 1 323 ? -52.184 -15.245 8.066 1.00 43.38 323 ARG A CA 1
ATOM 2390 C C . ARG A 1 323 ? -52.648 -16.085 9.248 1.00 43.38 323 ARG A C 1
ATOM 2392 O O . ARG A 1 323 ? -51.994 -17.073 9.560 1.00 43.38 323 ARG A O 1
ATOM 2399 N N . ASP A 1 324 ? -53.719 -15.630 9.897 1.00 40.75 324 ASP A N 1
ATOM 2400 C CA . ASP A 1 324 ? -54.807 -16.446 10.473 1.00 40.75 324 ASP A CA 1
ATOM 2401 C C . ASP A 1 324 ? -55.408 -15.920 11.785 1.00 40.75 324 ASP A C 1
ATOM 2403 O O . ASP A 1 324 ? -56.336 -16.533 12.312 1.00 40.75 324 ASP A O 1
ATOM 2407 N N . TYR A 1 325 ? -55.023 -14.739 12.270 1.00 49.81 325 TYR A N 1
ATOM 2408 C CA . TYR A 1 325 ? -55.702 -14.134 13.419 1.00 49.81 325 TYR A CA 1
ATOM 2409 C C . TYR A 1 325 ? -56.438 -12.870 12.986 1.00 49.81 325 TYR A C 1
ATOM 2411 O O . TYR A 1 325 ? -55.830 -11.850 12.681 1.00 49.81 325 TYR A O 1
ATOM 2419 N N . GLY A 1 326 ? -57.771 -12.949 12.915 1.00 57.81 326 GLY A N 1
ATOM 2420 C CA . GLY A 1 326 ? -58.601 -11.754 12.767 1.00 57.81 326 GLY A CA 1
ATOM 2421 C C . GLY A 1 326 ? -58.277 -10.751 13.875 1.00 57.81 326 GLY A C 1
ATOM 2422 O O . GLY A 1 326 ? -57.997 -11.142 15.008 1.00 57.81 326 GLY A O 1
ATOM 2423 N N . TRP A 1 327 ? -58.300 -9.464 13.552 1.00 69.25 327 TRP A N 1
ATOM 2424 C CA . TRP A 1 327 ? -58.075 -8.409 14.532 1.00 69.25 327 TRP A CA 1
ATOM 2425 C C . TRP A 1 327 ? -59.412 -7.915 15.073 1.00 69.25 327 TRP A C 1
ATOM 2427 O O . TRP A 1 327 ? -60.408 -7.876 14.352 1.00 69.25 327 TRP A O 1
ATOM 2437 N N . CYS A 1 328 ? -59.428 -7.523 16.343 1.00 68.44 328 CYS A N 1
ATOM 2438 C CA . CYS A 1 328 ? -60.534 -6.818 16.976 1.00 68.44 328 CYS A CA 1
ATOM 2439 C C . CYS A 1 328 ? -59.943 -5.681 17.806 1.00 68.44 328 CYS A C 1
ATOM 2441 O O . CYS A 1 328 ? -59.191 -5.938 18.741 1.00 68.44 328 CYS A O 1
ATOM 2443 N N . VAL A 1 329 ? -60.272 -4.437 17.469 1.00 65.56 329 VAL A N 1
ATOM 2444 C CA . VAL A 1 329 ? -59.842 -3.253 18.224 1.00 65.56 329 VAL A CA 1
ATOM 2445 C C . VAL A 1 329 ? -61.046 -2.612 18.892 1.00 65.56 329 VAL A C 1
ATOM 2447 O O . VAL A 1 329 ? -62.011 -2.209 18.238 1.00 65.56 329 VAL A O 1
ATOM 2450 N N . VAL A 1 330 ? -60.975 -2.517 20.217 1.00 51.75 330 VAL A N 1
ATOM 2451 C CA . VAL A 1 330 ? -61.849 -1.658 21.017 1.00 51.75 330 VAL A CA 1
ATOM 2452 C C . VAL A 1 330 ? -61.179 -0.283 21.051 1.00 51.75 330 VAL A C 1
ATOM 2454 O O . VAL A 1 330 ? -59.955 -0.215 21.151 1.00 51.75 330 VAL A O 1
ATOM 2457 N N . GLY A 1 331 ? -61.940 0.803 20.894 1.00 55.00 331 GLY A N 1
ATOM 2458 C CA . GLY A 1 331 ? -61.404 2.159 20.702 1.00 55.00 331 GLY A CA 1
ATOM 2459 C C . GLY A 1 331 ? -60.159 2.512 21.540 1.00 55.00 331 GLY A C 1
ATOM 2460 O O . GLY A 1 331 ? -60.020 2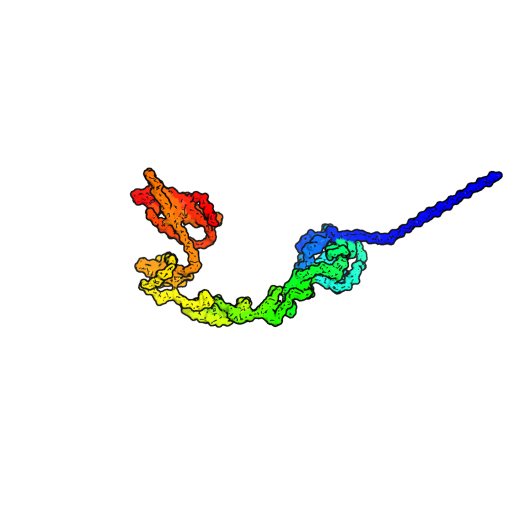.123 22.697 1.00 55.00 331 GLY A O 1
ATOM 2461 N N . THR A 1 332 ? -59.245 3.277 20.936 1.00 47.44 332 THR A N 1
ATOM 2462 C CA . THR A 1 332 ? -57.955 3.758 21.489 1.00 47.44 332 THR A CA 1
ATOM 2463 C C . THR A 1 332 ? -56.948 2.708 21.988 1.00 47.44 332 THR A C 1
ATOM 2465 O O . THR A 1 332 ? -55.907 3.092 22.515 1.00 47.44 332 THR A O 1
ATOM 2468 N N . GLN A 1 333 ? -57.172 1.405 21.797 1.00 41.31 333 GLN A N 1
ATOM 2469 C CA . GLN A 1 333 ? -56.167 0.402 22.168 1.00 41.31 333 GLN A CA 1
ATOM 2470 C C . GLN A 1 333 ? -54.970 0.390 21.202 1.00 41.31 333 GLN A C 1
ATOM 2472 O O . GLN A 1 333 ? -55.133 0.352 19.983 1.00 41.31 333 GLN A O 1
ATOM 2477 N N . GLN A 1 334 ? -53.761 0.401 21.770 1.00 42.28 334 GLN A N 1
ATOM 2478 C CA . GLN A 1 334 ? -52.493 0.235 21.060 1.00 42.28 334 GLN A CA 1
ATOM 2479 C C . GLN A 1 334 ? -51.976 -1.191 21.269 1.00 42.28 334 GLN A C 1
ATOM 2481 O O . GLN A 1 334 ? -51.861 -1.647 22.405 1.00 42.28 334 GLN A O 1
ATOM 2486 N N . TYR A 1 335 ? -51.629 -1.876 20.181 1.00 37.91 335 TYR A N 1
ATOM 2487 C CA . TYR A 1 335 ? -50.943 -3.167 20.223 1.00 37.91 335 TYR A CA 1
ATOM 2488 C C . TYR A 1 335 ? -49.483 -2.991 19.810 1.00 37.91 335 TYR A C 1
ATOM 2490 O O . TYR A 1 335 ? -49.188 -2.276 18.850 1.00 37.91 335 TYR A O 1
ATOM 2498 N N . VAL A 1 336 ? -48.581 -3.661 20.530 1.00 37.72 336 VAL A N 1
ATOM 2499 C CA . VAL A 1 336 ? -47.141 -3.673 20.255 1.00 37.72 336 VAL A CA 1
ATOM 2500 C C . VAL A 1 336 ? -46.711 -5.121 20.033 1.00 37.72 336 VAL A C 1
ATOM 2502 O O . VAL A 1 336 ? -46.933 -5.973 20.887 1.00 37.72 336 VAL A O 1
ATOM 2505 N N . SER A 1 337 ? -46.094 -5.406 18.888 1.00 35.28 337 SER A N 1
ATOM 2506 C CA . SER A 1 337 ? -45.424 -6.684 18.616 1.00 35.28 337 SER A CA 1
ATOM 2507 C C . SER A 1 337 ? -43.957 -6.429 18.270 1.00 35.28 337 SER A C 1
ATOM 2509 O O . SER A 1 337 ? -43.670 -5.516 17.495 1.00 35.28 337 SER A O 1
ATOM 2511 N N . HIS A 1 338 ? -43.036 -7.232 18.808 1.00 37.28 338 HIS A N 1
ATOM 2512 C CA . HIS A 1 338 ? -41.587 -7.036 18.667 1.00 37.28 338 HIS A CA 1
ATOM 2513 C C . HIS A 1 338 ? -40.947 -8.103 17.758 1.00 37.28 338 HIS A C 1
ATOM 2515 O O . HIS A 1 338 ? -41.180 -9.289 17.960 1.00 37.28 338 HIS A O 1
ATOM 2521 N N . TYR A 1 339 ? -40.107 -7.684 16.798 1.00 35.12 339 TYR A N 1
ATOM 2522 C CA . TYR A 1 339 ? -39.272 -8.556 15.945 1.00 35.12 339 TYR A CA 1
ATOM 2523 C C . TYR A 1 339 ? -37.919 -7.885 15.611 1.00 35.12 339 TYR A C 1
ATOM 2525 O O . TYR A 1 339 ? -37.833 -6.654 15.570 1.00 35.12 339 TYR A O 1
ATOM 2533 N N . VAL A 1 340 ? -36.868 -8.681 15.352 1.00 32.94 340 VAL A N 1
ATOM 2534 C CA . VAL A 1 340 ? -35.451 -8.242 15.292 1.00 32.94 340 VAL A CA 1
ATOM 2535 C C . VAL A 1 340 ? -34.832 -8.363 13.877 1.00 32.94 340 VAL A C 1
ATOM 2537 O O . VAL A 1 340 ? -34.912 -9.426 13.273 1.00 32.94 340 VAL A O 1
ATOM 2540 N N . GLY A 1 341 ? -34.145 -7.303 13.400 1.00 32.47 341 GLY A N 1
ATOM 2541 C CA . GLY A 1 341 ? -32.994 -7.356 12.458 1.00 32.47 341 GLY A CA 1
ATOM 2542 C C . GLY A 1 341 ? -33.155 -6.949 10.966 1.00 32.47 341 GLY A C 1
ATOM 2543 O O . GLY A 1 341 ? -33.688 -7.727 10.181 1.00 32.47 341 GLY A O 1
ATOM 2544 N N . GLY A 1 342 ? -32.567 -5.802 10.554 1.00 38.59 342 GLY A N 1
ATOM 2545 C CA . GLY A 1 342 ? -32.149 -5.463 9.161 1.00 38.59 342 GLY A CA 1
ATOM 2546 C C . GLY A 1 342 ? -32.963 -4.397 8.389 1.00 38.59 342 GLY A C 1
ATOM 2547 O O . GLY A 1 342 ? -34.155 -4.564 8.245 1.00 38.59 342 GLY A O 1
ATOM 2548 N N . GLY A 1 343 ? -32.322 -3.337 7.857 1.00 39.78 343 GLY A N 1
ATOM 2549 C CA . GLY A 1 343 ? -32.911 -2.113 7.247 1.00 39.78 343 GLY A CA 1
ATOM 2550 C C . GLY A 1 343 ? -34.287 -2.219 6.556 1.00 39.78 343 GLY A C 1
ATOM 2551 O O . GLY A 1 343 ? -34.523 -3.098 5.730 1.00 39.78 343 GLY A O 1
ATOM 2552 N N . TYR A 1 344 ? -35.193 -1.285 6.877 1.00 47.94 344 TYR A N 1
ATOM 2553 C CA . TYR A 1 344 ? -36.633 -1.429 6.625 1.00 47.94 344 TYR A CA 1
ATOM 2554 C C . TYR A 1 344 ? -37.301 -0.195 6.019 1.00 47.94 344 TYR A C 1
ATOM 2556 O O . TYR A 1 344 ? -36.855 0.930 6.235 1.00 47.94 344 TYR A O 1
ATOM 2564 N N . LEU A 1 345 ? -38.438 -0.430 5.357 1.00 46.75 345 LEU A N 1
ATOM 2565 C CA . LEU A 1 345 ? -39.421 0.578 4.957 1.00 46.75 345 LEU A CA 1
ATOM 2566 C C . LEU A 1 345 ? -40.662 0.472 5.864 1.00 46.75 345 LEU A C 1
ATOM 2568 O O . LEU A 1 345 ? -41.128 -0.636 6.150 1.00 46.75 345 LEU A O 1
ATOM 2572 N N . TYR A 1 346 ? -41.209 1.611 6.295 1.00 55.56 346 TYR A N 1
ATOM 2573 C CA . TYR A 1 346 ? -42.503 1.669 6.981 1.00 55.56 346 TYR A CA 1
ATOM 2574 C C . TYR A 1 346 ? -43.611 1.892 5.951 1.00 55.56 346 TYR A C 1
ATOM 2576 O O . TYR A 1 346 ? -43.542 2.829 5.158 1.00 55.56 346 TYR A O 1
ATOM 2584 N N . ILE A 1 347 ? -44.637 1.044 5.973 1.00 55.22 347 ILE A N 1
ATOM 2585 C CA . ILE A 1 347 ? -45.844 1.206 5.160 1.00 55.22 347 ILE A CA 1
ATOM 2586 C C . ILE A 1 347 ? -47.044 1.436 6.071 1.00 55.22 347 ILE A C 1
ATOM 2588 O O . ILE A 1 347 ? -47.205 0.769 7.090 1.00 55.22 347 ILE A O 1
ATOM 2592 N N . THR A 1 348 ? -47.903 2.378 5.701 1.00 62.88 348 THR A N 1
ATOM 2593 C CA . THR A 1 348 ? -49.195 2.563 6.363 1.00 62.88 348 THR A CA 1
ATOM 2594 C C . THR A 1 348 ? -50.214 1.672 5.665 1.00 62.88 348 THR A C 1
ATOM 2596 O O . THR A 1 348 ? -50.493 1.847 4.483 1.00 62.88 348 THR A O 1
ATOM 2599 N N . CYS A 1 349 ? -50.756 0.704 6.389 1.00 61.72 349 CYS A N 1
ATOM 2600 C CA . CYS A 1 349 ? -51.796 -0.204 5.934 1.00 61.72 349 CYS A CA 1
ATOM 2601 C C . CYS A 1 349 ? -53.155 0.290 6.430 1.00 61.72 349 CYS A C 1
ATOM 2603 O O . CYS A 1 349 ? -53.276 0.775 7.558 1.00 61.72 349 CYS A O 1
ATOM 2605 N N . ARG A 1 350 ? -54.179 0.172 5.583 1.00 71.00 350 ARG A N 1
ATOM 2606 C CA . ARG A 1 350 ? -55.555 0.557 5.897 1.00 71.00 350 ARG A CA 1
ATOM 2607 C C . ARG A 1 350 ? -56.477 -0.609 5.572 1.00 71.00 350 ARG A C 1
ATOM 2609 O O . ARG A 1 350 ? -56.530 -1.032 4.425 1.00 71.00 350 ARG A O 1
ATOM 2616 N N . GLU A 1 351 ? -57.212 -1.098 6.561 1.00 72.88 351 GLU A N 1
ATOM 2617 C CA . GLU A 1 351 ? -58.093 -2.257 6.410 1.00 72.88 351 GLU A CA 1
ATOM 2618 C C . GLU A 1 351 ? -59.528 -1.943 6.821 1.00 72.88 351 GLU A C 1
ATOM 2620 O O . GLU A 1 351 ? -59.767 -1.221 7.788 1.00 72.88 351 GLU A O 1
ATOM 2625 N N . GLN A 1 352 ? -60.496 -2.510 6.097 1.00 74.94 352 GLN A N 1
ATOM 2626 C CA . GLN A 1 352 ? -61.917 -2.381 6.418 1.00 74.94 352 GLN A CA 1
ATOM 2627 C C . GLN A 1 352 ? -62.396 -3.585 7.238 1.00 74.94 352 GLN A C 1
ATOM 2629 O O . GLN A 1 352 ? -62.268 -4.734 6.822 1.00 74.94 352 GLN A O 1
ATOM 2634 N N . GLY A 1 353 ? -62.985 -3.312 8.398 1.00 79.25 353 GLY A N 1
ATOM 2635 C CA . GLY A 1 353 ? -63.624 -4.288 9.272 1.00 79.25 353 GLY A CA 1
ATOM 2636 C C . GLY A 1 353 ? -65.131 -4.074 9.382 1.00 79.25 353 GLY A C 1
ATOM 2637 O O . GLY A 1 353 ? -65.712 -3.150 8.799 1.00 79.25 353 GLY A O 1
ATOM 2638 N N . ARG A 1 354 ? -65.776 -4.930 10.176 1.00 76.75 354 ARG A N 1
ATOM 2639 C CA . ARG A 1 354 ? -67.152 -4.731 10.628 1.00 76.75 354 ARG A CA 1
ATOM 2640 C C . ARG A 1 354 ? -67.227 -4.667 12.141 1.00 76.75 354 ARG A C 1
ATOM 2642 O O . ARG A 1 354 ? -66.526 -5.395 12.840 1.00 76.75 354 ARG A O 1
ATOM 2649 N N . LYS A 1 355 ? -68.119 -3.824 12.649 1.00 74.88 355 LYS A N 1
ATOM 2650 C CA . LYS A 1 355 ? -68.437 -3.822 14.072 1.00 74.88 355 LYS A CA 1
ATOM 2651 C C . LYS A 1 355 ? -69.203 -5.092 14.434 1.00 74.88 355 LYS A C 1
ATOM 2653 O O . LYS A 1 355 ? -70.140 -5.478 13.731 1.00 74.88 355 LYS A O 1
ATOM 2658 N N . ASN A 1 356 ? -68.796 -5.750 15.512 1.00 78.31 356 ASN A N 1
ATOM 2659 C CA . ASN A 1 356 ? -69.581 -6.827 16.103 1.00 78.31 356 ASN A CA 1
ATOM 2660 C C . ASN A 1 356 ? -70.727 -6.252 16.961 1.00 78.31 356 ASN A C 1
ATOM 2662 O O . ASN A 1 356 ? -70.885 -5.040 17.095 1.00 78.31 356 ASN A O 1
ATOM 2666 N N . SER A 1 357 ? -71.531 -7.124 17.571 1.00 77.19 357 SER A N 1
ATOM 2667 C CA . SER A 1 357 ? -72.643 -6.718 18.443 1.00 77.19 357 SER A CA 1
ATOM 2668 C C . SER A 1 357 ? -72.213 -5.976 19.718 1.00 77.19 357 SER A C 1
ATOM 2670 O O . SER A 1 357 ? -73.070 -5.437 20.409 1.00 77.19 357 SER A O 1
ATOM 2672 N N . ALA A 1 358 ? -70.915 -5.953 20.038 1.00 78.38 358 ALA A N 1
ATOM 2673 C CA . ALA A 1 358 ? -70.330 -5.222 21.162 1.00 78.38 358 ALA A CA 1
ATOM 2674 C C . ALA A 1 358 ? -69.686 -3.885 20.735 1.00 78.38 358 ALA A C 1
ATOM 2676 O O . ALA A 1 358 ? -68.905 -3.314 21.489 1.00 78.38 358 ALA A O 1
ATOM 2677 N N . ASP A 1 359 ? -69.982 -3.405 19.521 1.00 75.00 359 ASP A N 1
ATOM 2678 C CA . ASP A 1 359 ? -69.417 -2.190 18.912 1.00 75.00 359 ASP A CA 1
ATOM 2679 C C . ASP A 1 359 ? -67.879 -2.215 18.753 1.00 75.00 359 ASP A C 1
ATOM 2681 O O . ASP A 1 359 ? -67.239 -1.188 18.531 1.00 75.00 359 ASP A O 1
ATOM 2685 N N . VAL A 1 360 ? -67.276 -3.409 18.804 1.00 75.56 360 VAL A N 1
ATOM 2686 C CA . VAL A 1 360 ? -65.844 -3.628 18.564 1.00 75.56 360 VAL A CA 1
ATOM 2687 C C . VAL A 1 360 ? -65.618 -3.824 17.073 1.00 75.56 360 VAL A C 1
ATOM 2689 O O . VAL A 1 360 ? -66.260 -4.673 16.449 1.00 75.56 360 VAL A O 1
ATOM 2692 N N . CYS A 1 361 ? -64.699 -3.054 16.497 1.00 71.50 361 CYS A N 1
ATOM 2693 C CA . CYS A 1 361 ? -64.342 -3.189 15.093 1.00 71.50 361 CYS A CA 1
ATOM 2694 C C . CYS A 1 361 ? -63.459 -4.422 14.904 1.00 71.50 361 CYS A C 1
ATOM 2696 O O . CYS A 1 361 ? -62.343 -4.455 15.423 1.00 71.50 361 CYS A O 1
ATOM 2698 N N . CYS A 1 362 ? -63.951 -5.416 14.165 1.00 74.94 362 CYS A N 1
ATOM 2699 C CA . CYS A 1 362 ? -63.199 -6.620 13.846 1.00 74.94 362 CYS A CA 1
ATOM 2700 C C . CYS A 1 362 ? -63.079 -6.819 12.332 1.00 74.94 362 CYS A C 1
ATOM 2702 O O . CYS A 1 362 ? -64.053 -6.661 11.591 1.00 74.94 362 CYS A O 1
ATOM 2704 N N . GLY A 1 363 ? -61.898 -7.206 11.867 1.00 74.81 363 GLY A N 1
ATOM 2705 C CA . GLY A 1 363 ? -61.618 -7.473 10.459 1.00 74.81 363 GLY A CA 1
ATOM 2706 C C . GLY A 1 363 ? -60.878 -8.790 10.270 1.00 74.81 363 GLY A C 1
ATOM 2707 O O . GLY A 1 363 ? -60.222 -9.297 11.181 1.00 74.81 363 GLY A O 1
ATOM 2708 N N . LYS A 1 364 ? -61.004 -9.367 9.073 1.00 69.00 364 LYS A N 1
ATOM 2709 C CA . LYS A 1 364 ? -60.051 -10.375 8.604 1.00 69.00 364 LYS A CA 1
ATOM 2710 C C . LYS A 1 364 ? -58.971 -9.644 7.831 1.00 69.00 364 LYS A C 1
ATOM 2712 O O . LYS A 1 364 ? -59.307 -8.862 6.948 1.00 69.00 364 LYS A O 1
ATOM 2717 N N . ASP A 1 365 ? -57.724 -9.942 8.165 1.00 59.50 365 ASP A N 1
ATOM 2718 C CA . ASP A 1 365 ? -56.555 -9.429 7.464 1.00 59.50 365 ASP A CA 1
ATOM 2719 C C . ASP A 1 365 ? -56.666 -9.796 5.977 1.00 59.50 365 ASP A C 1
ATOM 2721 O O . ASP A 1 365 ? -56.784 -10.972 5.610 1.00 59.50 365 ASP A O 1
ATOM 2725 N N . THR A 1 366 ? -56.749 -8.778 5.125 1.00 56.81 366 THR A N 1
ATOM 2726 C CA . THR A 1 366 ? -56.948 -8.963 3.678 1.00 56.81 366 THR A CA 1
ATOM 2727 C C . THR A 1 366 ? -55.619 -9.082 2.937 1.00 56.81 366 THR A C 1
ATOM 2729 O O . THR A 1 366 ? -55.596 -9.496 1.777 1.00 56.81 366 THR A O 1
ATOM 2732 N N . GLY A 1 367 ? -54.501 -8.790 3.613 1.00 53.34 367 GLY A N 1
ATOM 2733 C CA . GLY A 1 367 ? -53.153 -8.934 3.072 1.00 53.34 367 GLY A CA 1
ATOM 2734 C C . GLY A 1 367 ? -52.773 -7.903 2.005 1.00 53.34 367 GLY A C 1
ATOM 2735 O O . GLY A 1 367 ? -51.809 -8.126 1.272 1.00 53.34 367 GLY A O 1
ATOM 2736 N N . THR A 1 368 ? -53.501 -6.788 1.885 1.00 53.81 368 THR A N 1
ATOM 2737 C CA . THR A 1 368 ? -53.199 -5.720 0.916 1.00 53.81 368 THR A CA 1
ATOM 2738 C C . THR A 1 368 ? -53.127 -4.358 1.598 1.00 53.81 368 THR A C 1
ATOM 2740 O O . THR A 1 368 ? -54.146 -3.805 1.997 1.00 53.81 368 THR A O 1
ATOM 2743 N N . CYS A 1 369 ? -51.919 -3.797 1.700 1.00 55.34 369 CYS A N 1
ATOM 2744 C CA . CYS A 1 369 ? -51.710 -2.405 2.095 1.00 55.34 369 CYS A CA 1
ATOM 2745 C C . CYS A 1 369 ? -51.712 -1.529 0.836 1.00 55.34 369 CYS A C 1
ATOM 2747 O O . CYS A 1 369 ? -50.862 -1.723 -0.035 1.00 55.34 369 CYS A O 1
ATOM 2749 N N . ASP A 1 370 ? -52.653 -0.587 0.731 1.00 52.66 370 ASP A N 1
ATOM 2750 C CA . ASP A 1 370 ? -52.688 0.380 -0.372 1.00 52.66 370 ASP A CA 1
ATOM 2751 C C . ASP A 1 370 ? -51.461 1.299 -0.273 1.00 52.66 370 ASP A C 1
ATOM 2753 O O . ASP A 1 370 ? -51.301 2.086 0.662 1.00 52.66 370 ASP A O 1
ATOM 2757 N N . SER A 1 371 ? -50.524 1.127 -1.200 1.00 40.91 371 SER A N 1
ATOM 2758 C CA . SER A 1 371 ? -49.192 1.716 -1.138 1.00 40.91 371 SER A CA 1
ATOM 2759 C C . SER A 1 371 ? -49.203 3.203 -1.500 1.00 40.91 371 SER A C 1
ATOM 2761 O O . SER A 1 371 ? -49.222 3.555 -2.679 1.00 40.91 371 SER A O 1
ATOM 2763 N N . ALA A 1 372 ? -49.068 4.074 -0.503 1.00 38.53 372 ALA A N 1
ATOM 2764 C CA . ALA A 1 372 ? -48.397 5.359 -0.673 1.00 38.53 372 ALA A CA 1
ATOM 2765 C C . ALA A 1 372 ? -47.052 5.283 0.061 1.00 38.53 372 ALA A C 1
ATOM 2767 O O . ALA A 1 372 ? -46.993 5.351 1.288 1.00 38.53 372 ALA A O 1
ATOM 2768 N N . VAL A 1 373 ? -45.969 5.080 -0.693 1.00 37.66 373 VAL A N 1
ATOM 2769 C CA . VAL A 1 373 ? -44.604 5.193 -0.168 1.00 37.66 373 VAL A CA 1
ATOM 2770 C C . VAL A 1 373 ? -44.347 6.677 0.082 1.00 37.66 373 VAL A C 1
ATOM 2772 O O . VAL A 1 373 ? -44.181 7.444 -0.863 1.00 37.66 373 VAL A O 1
ATOM 2775 N N . VAL A 1 374 ? -44.353 7.098 1.344 1.00 34.91 374 VAL A N 1
ATOM 2776 C CA . VAL A 1 374 ? -43.866 8.428 1.722 1.00 34.91 374 VAL A CA 1
ATOM 2777 C C . VAL A 1 374 ? -42.355 8.303 1.891 1.00 34.91 374 VAL A C 1
ATOM 2779 O O . VAL A 1 374 ? -41.893 7.700 2.857 1.00 34.91 374 VAL A O 1
ATOM 2782 N N . ASN A 1 375 ? -41.588 8.817 0.929 1.00 28.33 375 ASN A N 1
ATOM 2783 C CA . ASN A 1 375 ? -40.162 9.059 1.145 1.00 28.33 375 ASN A CA 1
ATOM 2784 C C . ASN A 1 375 ? -40.028 10.203 2.158 1.00 28.33 375 ASN A C 1
ATOM 2786 O O . ASN A 1 375 ? -40.635 11.258 1.960 1.00 28.33 375 ASN A O 1
ATOM 2790 N N . LEU A 1 376 ? -39.265 9.973 3.228 1.00 32.84 376 LEU A N 1
ATOM 2791 C CA . LEU A 1 376 ? -38.729 11.034 4.083 1.00 32.84 376 LEU A CA 1
ATOM 2792 C C . LEU A 1 376 ? -37.407 11.531 3.507 1.00 32.84 376 LEU A C 1
ATOM 2794 O O . LEU A 1 376 ? -36.601 10.663 3.098 1.00 32.84 376 LEU A O 1
#

Sequence (376 aa):
MKRELIFCFVLVSSFVFAYSQNIPNPGHGADGVFISVNGNKIDLQSAIDSGAFSGNYAGNGNYGPVVSGHSDNIFVKVGGTNKNLQQAIDDGSLCGSREVGSGEYSGENKNGHDARDIWVNFNGEKNLQQAINEGLFGNSRSSYSCSGGDVYWYDGCGKKEELKEDCPSSYSCSGNTCVAPCTSHASYSCYGGDVYWYDSCGVIGNMKSDCTSSQTCSGNQCVDNKRCGSFQSNRVCDQGANVLWTRWDLPSEAQCLAACEADSSVVCCHRESSGACAGRGSGTSIIYSSVTQAADCGLPSGNSCTATYQAKVYWGTKPWPPRDYGWCVVGTQQYVSHYVGGGYLYITCREQGRKNSADVCCGKDTGTCDSAVVNL

Foldseek 3Di:
DDDDDDDDDDPPPPPPPPPPPVPPPQFDEQQQAWAAQPNDTDGRQVCLVVLSLFAPGQLPDPDDPDPDGAQCAEWEAALLDIDRNRVCSNNSSLQPHCVQNPDFPPDPPPRHDYQQSYWYCPPDTHRRNVCSNVSVSWAWQRDWADDPFAIFGATSSRHTDDGPGDAPPQWGQDPRDTHHPWAWQPDWADDPFFIFGATPVRDTDGTPGDQDPQFGDDPSDTDGLPPVPDQPPDDDPPPDDDFDWDKDQDQDPVVLVVVQVVDPQFSDWHQDPVRIITGGGDPPDDDDWWWFAQPDQDDPDFQKGKTKGKDKDDPPDQDDDPPDDKDWDDHPDTDTDDDDDDDIFIAIAMDMFGQDPVRITIDHDPSDRPDDRDDD

pLDDT: mean 70.43, std 20.38, range [28.33, 98.5]